Protein AF-A0A2J6PHM9-F1 (afdb_monomer)

Mean predicted aligned error: 5.22 Å

Sequence (267 aa):
MTENLRLPPPAVGQNFVTISALEGGSLTLPKSLFITNADPEKRTTVPSLCFLIKHTSPSADKNKTTKLVFDLGLKRDFSGYTAAQQHHISQRQPTSTSPDTAASLRNGGVKPEDVDVVVLSHVHWDHVGTPSDFPNAKFVVGSGTLDLLANGGGYLYPKELFHHDELPFDRTYELPPVEGGKGLRAARKQTVHKWEKWDGFELDVVDYFGDGSLFVVDAPGHLFGHVNLLARIGVGRWVYLGGDCCHDVRILKGESDVATYSDGCGG

Structure (mmCIF, N/CA/C/O backbone):
data_AF-A0A2J6PHM9-F1
#
_entry.id   AF-A0A2J6PHM9-F1
#
loop_
_atom_site.group_PDB
_atom_site.id
_atom_site.type_symbol
_atom_site.label_atom_id
_atom_site.label_alt_id
_atom_site.label_comp_id
_atom_site.label_asym_id
_atom_site.label_entity_id
_atom_site.label_seq_id
_atom_site.pdbx_PDB_ins_code
_atom_site.Cartn_x
_atom_site.Cartn_y
_atom_site.Cartn_z
_atom_site.occupancy
_atom_site.B_iso_or_equiv
_atom_site.auth_seq_id
_atom_site.auth_comp_id
_atom_site.auth_asym_id
_atom_site.auth_atom_id
_atom_site.pdbx_PDB_model_num
ATOM 1 N N . MET A 1 1 ? -32.343 -7.105 -16.342 1.00 42.53 1 MET A N 1
ATOM 2 C CA . MET A 1 1 ? -32.412 -5.935 -15.447 1.00 42.53 1 MET A CA 1
ATOM 3 C C . MET A 1 1 ? -31.107 -5.922 -14.682 1.00 42.53 1 MET A C 1
ATOM 5 O O . MET A 1 1 ? -30.891 -6.837 -13.906 1.00 42.53 1 MET A O 1
ATOM 9 N N . THR A 1 2 ? -30.192 -5.008 -14.992 1.00 48.09 2 THR A N 1
ATOM 10 C CA . THR A 1 2 ? -28.975 -4.822 -14.195 1.00 48.09 2 THR A CA 1
ATOM 11 C C . THR A 1 2 ? -29.415 -4.252 -12.856 1.00 48.09 2 THR A C 1
ATOM 13 O O . THR A 1 2 ? -29.877 -3.110 -12.805 1.00 48.09 2 THR A O 1
ATOM 16 N N . GLU A 1 3 ? -29.369 -5.051 -11.791 1.00 58.66 3 GLU A N 1
ATOM 17 C CA . GLU A 1 3 ? -29.450 -4.488 -10.449 1.00 58.66 3 GLU A CA 1
ATOM 18 C C . GLU A 1 3 ? -28.383 -3.398 -10.355 1.00 58.66 3 GLU A C 1
ATOM 20 O O . GLU A 1 3 ? -27.233 -3.598 -10.746 1.00 58.66 3 GLU A O 1
ATOM 25 N N . ASN A 1 4 ? -28.788 -2.199 -9.938 1.00 64.69 4 ASN A N 1
ATOM 26 C CA . ASN A 1 4 ? -27.845 -1.113 -9.728 1.00 64.69 4 ASN A CA 1
ATOM 27 C C . ASN A 1 4 ? -26.952 -1.513 -8.553 1.00 64.69 4 ASN A C 1
ATOM 29 O O . ASN A 1 4 ? -27.326 -1.305 -7.399 1.00 64.69 4 ASN A O 1
ATOM 33 N N . LEU A 1 5 ? -25.794 -2.089 -8.869 1.00 73.75 5 LEU A N 1
ATOM 34 C CA . LEU A 1 5 ? -24.710 -2.368 -7.942 1.00 73.75 5 LEU A CA 1
ATOM 35 C C . LEU A 1 5 ? -24.406 -1.116 -7.120 1.00 73.75 5 LEU A C 1
ATOM 37 O O . LEU A 1 5 ? -24.048 -0.064 -7.654 1.00 73.75 5 LEU A O 1
ATOM 41 N N . ARG A 1 6 ? -24.612 -1.210 -5.807 1.00 79.88 6 ARG A N 1
ATOM 42 C CA . ARG A 1 6 ? -24.396 -0.113 -4.864 1.00 79.88 6 ARG A CA 1
ATOM 43 C C . ARG A 1 6 ? -23.610 -0.628 -3.677 1.00 79.88 6 ARG A C 1
ATOM 45 O O . ARG A 1 6 ? -23.974 -1.629 -3.074 1.00 79.88 6 ARG A O 1
ATOM 52 N N . LEU A 1 7 ? -22.561 0.108 -3.321 1.00 87.44 7 LEU A N 1
ATOM 53 C CA . LEU A 1 7 ? -21.845 -0.109 -2.069 1.00 87.44 7 LEU A CA 1
ATOM 54 C C . LEU A 1 7 ? -22.792 0.122 -0.877 1.00 87.44 7 LEU A C 1
ATOM 56 O O . LEU A 1 7 ? -23.657 1.006 -0.955 1.00 87.44 7 LEU A O 1
ATOM 60 N N . PRO A 1 8 ? -22.634 -0.624 0.232 1.00 85.00 8 PRO A N 1
ATOM 61 C CA . PRO A 1 8 ? -23.572 -0.573 1.347 1.00 85.00 8 PRO A CA 1
ATOM 62 C C . PRO A 1 8 ? -23.643 0.834 1.967 1.00 85.00 8 PRO A C 1
ATOM 64 O O . PRO A 1 8 ? -22.610 1.516 2.084 1.00 85.00 8 PRO A O 1
ATOM 67 N N . PRO A 1 9 ? -24.830 1.303 2.398 1.00 88.81 9 PRO A N 1
ATOM 68 C CA . PRO A 1 9 ? -24.938 2.545 3.160 1.00 88.81 9 PRO A CA 1
ATOM 69 C C . PRO A 1 9 ? -24.184 2.424 4.498 1.00 88.81 9 PRO A C 1
ATOM 71 O O . PRO A 1 9 ? -23.952 1.309 4.965 1.00 88.81 9 PRO A O 1
ATOM 74 N N . PRO A 1 10 ? -23.766 3.544 5.115 1.00 91.00 10 PRO A N 1
ATOM 75 C CA . PRO A 1 10 ? -23.153 3.485 6.434 1.00 91.00 10 PRO A CA 1
ATOM 76 C C . PRO A 1 10 ? -24.179 3.085 7.503 1.00 91.00 10 PRO A C 1
ATOM 78 O O . PRO A 1 10 ? -25.355 3.450 7.410 1.00 91.00 10 PRO A O 1
ATOM 81 N N . ALA A 1 11 ? -23.726 2.391 8.546 1.00 88.50 11 ALA A N 1
ATOM 82 C CA . ALA A 1 11 ? -24.512 2.170 9.753 1.00 88.50 11 ALA A CA 1
ATOM 83 C C . ALA A 1 11 ? -24.771 3.494 10.504 1.00 88.50 11 ALA A C 1
ATOM 85 O O . ALA A 1 11 ? -24.068 4.496 10.330 1.00 88.50 11 ALA A O 1
ATOM 86 N N . VAL A 1 12 ? -25.790 3.508 11.367 1.00 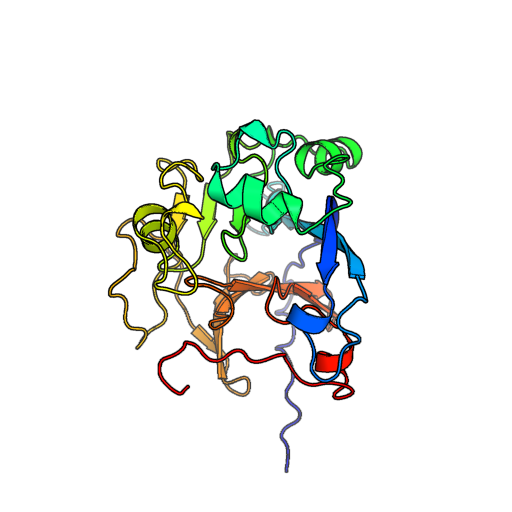86.12 12 VAL A N 1
ATOM 87 C CA . VAL A 1 12 ? -26.089 4.676 12.210 1.00 86.12 12 VAL A CA 1
ATOM 88 C C . VAL A 1 12 ? -24.907 4.946 13.141 1.00 86.12 12 VAL A C 1
ATOM 90 O O . VAL A 1 12 ? -24.513 4.078 13.913 1.00 86.12 12 VAL A O 1
ATOM 93 N N . GLY A 1 13 ? -24.349 6.158 13.071 1.00 84.31 13 GLY A N 1
ATOM 94 C CA . GLY A 1 13 ? -23.197 6.556 13.886 1.00 84.31 13 GLY A CA 1
ATOM 95 C C . GLY A 1 13 ? -21.867 5.921 13.465 1.00 84.31 13 GLY A C 1
ATOM 96 O O . GLY A 1 13 ? -20.921 5.957 14.247 1.00 84.31 13 GLY A O 1
ATOM 97 N N . GLN A 1 14 ? -21.788 5.342 12.261 1.00 87.00 14 GLN A N 1
ATOM 98 C CA . GLN A 1 14 ? -20.557 4.744 11.752 1.00 87.00 14 GLN A CA 1
ATOM 99 C C . GLN A 1 14 ? -19.439 5.784 11.593 1.00 87.00 14 GLN A C 1
ATOM 101 O O . GLN A 1 14 ? -19.674 6.902 11.126 1.00 87.00 14 GLN A O 1
ATOM 106 N N . ASN A 1 15 ? -18.211 5.383 11.920 1.00 87.81 15 ASN A N 1
ATOM 107 C CA . ASN A 1 15 ? -17.022 6.179 11.654 1.00 87.81 15 ASN A CA 1
ATOM 108 C C . ASN A 1 15 ? -16.635 6.168 10.172 1.00 87.81 15 ASN A C 1
ATOM 110 O O . ASN A 1 15 ? -16.922 5.235 9.418 1.00 87.81 15 ASN A O 1
ATOM 114 N N . PHE A 1 16 ? -15.909 7.210 9.783 1.00 94.69 16 PHE A N 1
ATOM 115 C CA . PHE A 1 16 ? -15.278 7.326 8.477 1.00 94.69 16 PHE A CA 1
ATOM 116 C C . PHE A 1 16 ? -13.775 7.463 8.659 1.00 94.69 16 PHE A C 1
ATOM 118 O O . PHE A 1 16 ? -13.313 8.066 9.632 1.00 94.69 16 PHE A O 1
ATOM 125 N N . VAL A 1 17 ? -13.016 6.942 7.702 1.00 97.25 17 VAL A N 1
ATOM 126 C CA . VAL A 1 17 ? -11.580 7.203 7.652 1.00 97.25 17 VAL A CA 1
ATOM 127 C C . VAL A 1 17 ? -11.300 8.514 6.927 1.00 97.25 17 VAL A C 1
ATOM 129 O O . VAL A 1 17 ? -12.076 8.973 6.087 1.00 97.25 17 VAL A O 1
ATOM 132 N N . THR A 1 18 ? -10.152 9.112 7.230 1.00 98.00 18 THR A N 1
ATOM 133 C CA . THR A 1 18 ? -9.580 10.190 6.409 1.00 98.00 18 THR A CA 1
ATOM 134 C C . THR A 1 18 ? -8.386 9.661 5.638 1.00 98.00 18 THR A C 1
ATOM 136 O O . THR A 1 18 ? -7.700 8.762 6.121 1.00 98.00 18 THR A O 1
ATOM 139 N N . ILE A 1 19 ? -8.150 10.214 4.448 1.00 98.44 19 ILE A N 1
ATOM 140 C CA . ILE A 1 19 ? -7.065 9.801 3.557 1.00 98.44 19 ILE A CA 1
ATOM 141 C C . ILE A 1 19 ? -6.256 11.032 3.166 1.00 98.44 19 ILE A C 1
ATOM 143 O O . ILE A 1 19 ? -6.817 12.059 2.779 1.00 98.44 19 ILE A O 1
ATOM 147 N N . SER A 1 20 ? -4.937 10.910 3.234 1.00 98.44 20 SER A N 1
ATOM 148 C CA . SER A 1 20 ? -3.987 11.882 2.707 1.00 98.44 20 SER A CA 1
ATOM 149 C C . SER A 1 20 ? -3.031 11.173 1.758 1.00 98.44 20 SER A C 1
ATOM 151 O O . SER A 1 20 ? -2.432 10.168 2.133 1.00 98.44 20 SER A O 1
ATOM 153 N N . ALA A 1 21 ? -2.895 11.689 0.538 1.00 97.88 21 ALA A N 1
ATOM 154 C CA . ALA A 1 21 ? -1.862 11.228 -0.379 1.00 97.88 21 ALA A CA 1
ATOM 155 C C . ALA A 1 21 ? -0.484 11.645 0.150 1.00 97.88 21 ALA A C 1
ATOM 157 O O . ALA A 1 21 ? -0.317 12.747 0.677 1.00 97.88 21 ALA A O 1
ATOM 158 N N . LEU A 1 22 ? 0.481 10.749 0.009 1.00 98.38 22 LEU A N 1
ATOM 159 C CA . LEU A 1 22 ? 1.877 10.939 0.355 1.00 98.38 22 LEU A CA 1
ATOM 160 C C . LEU A 1 22 ? 2.696 10.743 -0.918 1.00 98.38 22 LEU A C 1
ATOM 162 O O . LEU A 1 22 ? 2.467 9.800 -1.680 1.00 98.38 22 LEU A O 1
ATOM 166 N N . GLU A 1 23 ? 3.662 11.622 -1.137 1.00 97.12 23 GLU A N 1
ATOM 167 C CA . GLU A 1 23 ? 4.653 11.427 -2.185 1.00 97.12 23 GLU A CA 1
ATOM 168 C C . GLU A 1 23 ? 5.639 10.340 -1.724 1.00 97.12 23 GLU A C 1
ATOM 170 O O . GLU A 1 23 ? 6.235 10.448 -0.649 1.00 97.12 23 GLU A O 1
ATOM 175 N N . GLY A 1 24 ? 5.770 9.275 -2.514 1.00 97.69 24 GLY A N 1
ATOM 176 C CA . GLY A 1 24 ? 6.701 8.166 -2.289 1.00 97.69 24 GLY A CA 1
ATOM 177 C C . GLY A 1 24 ? 7.807 8.127 -3.342 1.00 97.69 24 GLY A C 1
ATOM 178 O O . GLY A 1 24 ? 8.320 7.057 -3.657 1.00 97.69 24 GLY A O 1
ATOM 179 N N . GLY A 1 25 ? 8.145 9.278 -3.928 1.00 97.88 25 GLY A N 1
ATOM 180 C CA . GLY A 1 25 ? 9.015 9.383 -5.094 1.00 97.88 25 GLY A CA 1
ATOM 181 C C . GLY A 1 25 ? 8.285 9.245 -6.436 1.00 97.88 25 GLY A C 1
ATOM 182 O O . GLY A 1 25 ? 7.055 9.259 -6.526 1.00 97.88 25 GLY A O 1
ATOM 183 N N . SER A 1 26 ? 9.060 9.148 -7.513 1.00 98.06 26 SER A N 1
ATOM 184 C CA . SER A 1 26 ? 8.563 8.989 -8.879 1.00 98.06 26 SER A CA 1
ATOM 185 C C . SER A 1 26 ? 9.487 8.118 -9.722 1.00 98.06 26 SER A C 1
ATOM 187 O O . SER A 1 26 ? 10.692 8.019 -9.475 1.00 98.06 26 SER A O 1
ATOM 189 N N . LEU A 1 27 ? 8.910 7.495 -10.743 1.00 97.50 27 LEU A N 1
ATOM 190 C CA . LEU A 1 27 ? 9.596 6.624 -11.687 1.00 97.50 27 LEU A CA 1
ATOM 191 C C . LEU A 1 27 ? 9.043 6.817 -13.093 1.00 97.50 27 LEU A C 1
ATOM 193 O O . LEU A 1 27 ? 7.932 7.310 -13.278 1.00 97.50 27 LEU A O 1
ATOM 197 N N . THR A 1 28 ? 9.813 6.415 -14.097 1.00 97.06 28 THR A N 1
ATOM 198 C CA . THR A 1 28 ? 9.429 6.571 -15.497 1.00 97.06 28 THR A CA 1
ATOM 199 C C . THR A 1 28 ? 9.115 5.232 -16.140 1.00 97.06 28 THR A C 1
ATOM 201 O O . THR A 1 28 ? 9.971 4.360 -16.289 1.00 97.06 28 THR A O 1
ATOM 204 N N . LEU A 1 29 ? 7.864 5.097 -16.566 1.00 93.69 29 LEU A N 1
ATOM 205 C CA . LEU A 1 29 ? 7.295 3.872 -17.100 1.00 93.69 29 LEU A CA 1
ATOM 206 C C . LEU A 1 29 ? 7.226 3.920 -18.637 1.00 93.69 29 LEU A C 1
ATOM 208 O O . LEU A 1 29 ? 6.682 4.883 -19.187 1.00 93.69 29 LEU A O 1
ATOM 212 N N . PRO A 1 30 ? 7.754 2.913 -19.357 1.00 92.75 30 PRO A N 1
ATOM 213 C CA . PRO A 1 30 ? 7.481 2.743 -20.784 1.00 92.75 30 PRO A CA 1
ATOM 214 C C . PRO A 1 30 ? 6.023 2.309 -20.987 1.00 92.75 30 PRO A C 1
ATOM 216 O O . PRO A 1 30 ? 5.590 1.291 -20.450 1.00 92.75 30 PRO A O 1
ATOM 219 N N . LYS A 1 31 ? 5.248 3.079 -21.759 1.00 89.19 31 LYS A N 1
ATOM 220 C CA . LYS A 1 31 ? 3.798 2.860 -21.909 1.00 89.19 31 LYS A CA 1
ATOM 221 C C . LYS A 1 31 ? 3.446 1.531 -22.562 1.00 89.19 31 LYS A C 1
ATOM 223 O O . LYS A 1 31 ? 2.417 0.954 -22.220 1.00 89.19 31 LYS A O 1
ATOM 228 N N . SER A 1 32 ? 4.300 1.054 -23.463 1.00 89.19 32 SER A N 1
ATOM 229 C CA . SER A 1 32 ? 4.172 -0.253 -24.112 1.00 89.19 32 SER A CA 1
ATOM 230 C C . SER A 1 32 ? 4.103 -1.408 -23.131 1.00 89.19 32 SER A C 1
ATOM 232 O O . SER A 1 32 ? 3.601 -2.462 -23.507 1.00 89.19 32 SER A O 1
ATOM 234 N N . LEU A 1 33 ? 4.536 -1.205 -21.880 1.00 87.12 33 LEU A N 1
ATOM 235 C CA . LEU A 1 33 ? 4.430 -2.248 -20.882 1.00 87.12 33 LEU A CA 1
ATOM 236 C C . LEU A 1 33 ? 3.048 -2.376 -20.210 1.00 87.12 33 LEU A C 1
ATOM 238 O O . LEU A 1 33 ? 2.805 -3.336 -19.480 1.00 87.12 33 LEU A O 1
ATOM 242 N N . PHE A 1 34 ? 2.145 -1.419 -20.423 1.00 88.06 34 PHE A N 1
ATOM 243 C CA . PHE A 1 34 ? 0.907 -1.326 -19.641 1.00 88.06 34 PHE A CA 1
ATOM 244 C C . PHE A 1 34 ? -0.352 -1.287 -20.501 1.00 88.06 34 PHE A C 1
ATOM 246 O O . PHE A 1 34 ? -1.397 -1.765 -20.069 1.00 88.06 34 PHE A O 1
ATOM 253 N N . ILE A 1 35 ? -0.266 -0.745 -21.717 1.00 89.69 35 ILE A N 1
ATOM 254 C CA . ILE 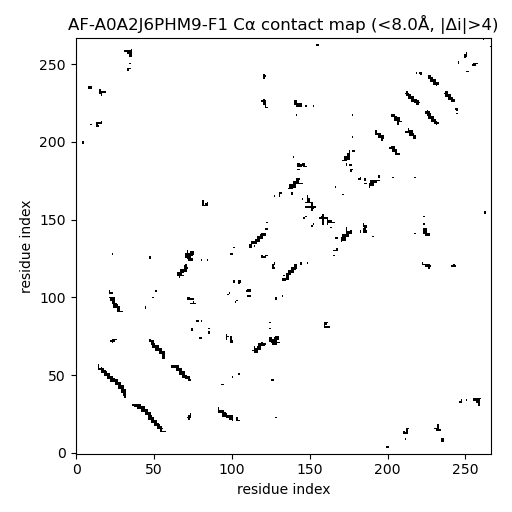A 1 35 ? -1.416 -0.592 -22.610 1.00 89.69 35 ILE A CA 1
ATOM 255 C C . ILE A 1 35 ? -1.136 -1.088 -24.030 1.00 89.69 35 ILE A C 1
ATOM 257 O O . ILE A 1 35 ? -0.027 -0.929 -24.548 1.00 89.69 35 ILE A O 1
ATOM 261 N N . THR A 1 36 ? -2.161 -1.641 -24.679 1.00 87.44 36 THR A N 1
ATOM 262 C CA . THR A 1 36 ? -2.103 -2.049 -26.090 1.00 87.44 36 THR A CA 1
ATOM 263 C C . THR A 1 36 ? -1.896 -0.856 -27.027 1.00 87.44 36 THR A C 1
ATOM 265 O O . THR A 1 36 ? -2.278 0.276 -26.729 1.00 87.44 36 THR A O 1
ATOM 268 N N . ASN A 1 37 ? -1.260 -1.099 -28.181 1.00 84.50 37 ASN A N 1
ATOM 269 C CA . ASN A 1 37 ? -1.011 -0.094 -29.229 1.00 84.50 37 ASN A CA 1
ATOM 270 C C . ASN A 1 37 ? -0.294 1.182 -28.745 1.00 84.50 37 ASN A C 1
ATOM 272 O O . ASN A 1 37 ? -0.439 2.253 -29.340 1.00 84.50 37 ASN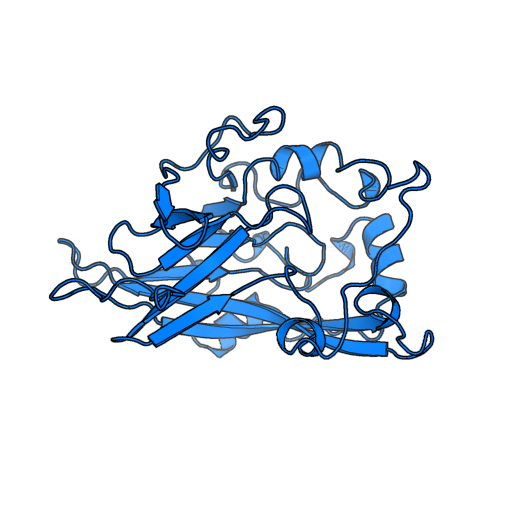 A O 1
ATOM 276 N N . ALA A 1 38 ? 0.471 1.095 -27.656 1.00 87.19 38 ALA A N 1
ATOM 277 C CA . ALA A 1 38 ? 1.290 2.209 -27.219 1.00 87.19 38 ALA A CA 1
ATOM 278 C C . ALA A 1 38 ? 2.431 2.464 -28.209 1.00 87.19 38 ALA A C 1
ATOM 280 O O . ALA A 1 38 ? 3.002 1.535 -28.775 1.00 87.19 38 ALA A O 1
ATOM 281 N N . ASP A 1 39 ? 2.816 3.730 -28.338 1.00 89.00 39 ASP A N 1
ATOM 282 C CA . ASP A 1 39 ? 4.105 4.092 -28.919 1.00 89.00 39 ASP A CA 1
ATOM 283 C C . ASP A 1 39 ? 5.231 3.431 -28.087 1.00 89.00 39 ASP A C 1
ATOM 285 O O . ASP A 1 39 ? 5.305 3.693 -26.877 1.00 89.00 39 ASP A O 1
ATOM 289 N N . PRO A 1 40 ? 6.069 2.562 -28.690 1.00 87.38 40 PRO A N 1
ATOM 290 C CA . PRO A 1 40 ? 7.077 1.780 -27.973 1.00 87.38 40 PRO A CA 1
ATOM 291 C C . PRO A 1 40 ? 8.150 2.641 -27.299 1.00 87.38 40 PRO A C 1
ATOM 293 O O . PRO A 1 40 ? 8.701 2.227 -26.279 1.00 87.38 40 PRO A O 1
ATOM 296 N N . GLU A 1 41 ? 8.391 3.851 -27.807 1.00 91.19 41 GLU A N 1
ATOM 297 C CA . GLU A 1 41 ? 9.376 4.784 -27.254 1.00 91.19 41 GLU A CA 1
ATOM 298 C C . GLU A 1 41 ? 8.770 5.697 -26.180 1.00 91.19 41 GLU A C 1
ATOM 300 O O . GLU A 1 41 ? 9.482 6.351 -25.408 1.00 91.19 41 GLU A O 1
ATOM 305 N N . LYS A 1 42 ? 7.434 5.752 -26.093 1.00 92.25 42 LYS A N 1
ATOM 306 C CA . LYS A 1 42 ? 6.759 6.669 -25.183 1.00 92.25 42 LYS A CA 1
ATOM 307 C C . LYS A 1 42 ? 6.919 6.224 -23.739 1.00 92.25 42 LYS A C 1
ATOM 309 O O . LYS A 1 42 ? 6.416 5.189 -23.300 1.00 92.25 42 LYS A O 1
ATOM 314 N N . ARG A 1 43 ? 7.543 7.105 -22.967 1.00 94.50 43 ARG A N 1
ATOM 315 C CA . ARG A 1 43 ? 7.742 6.978 -21.526 1.00 94.50 43 ARG A CA 1
ATOM 316 C C . ARG A 1 43 ? 6.956 8.044 -20.775 1.00 94.50 43 ARG A C 1
ATOM 318 O O . ARG A 1 43 ? 6.671 9.119 -21.303 1.00 94.50 43 ARG A O 1
ATOM 325 N N . THR A 1 44 ? 6.541 7.748 -19.550 1.00 94.25 44 THR A N 1
ATOM 326 C CA . THR A 1 44 ? 5.814 8.696 -18.697 1.00 94.25 44 THR A CA 1
ATOM 327 C C . THR A 1 44 ? 6.314 8.584 -17.268 1.00 94.25 44 THR A C 1
ATOM 329 O O . THR A 1 44 ? 6.310 7.497 -16.699 1.00 94.25 44 THR A O 1
ATOM 332 N N . THR A 1 45 ? 6.756 9.706 -16.703 1.00 96.62 45 THR A N 1
ATOM 333 C CA . THR A 1 45 ? 7.075 9.797 -15.278 1.00 96.62 45 THR A CA 1
ATOM 334 C C . THR A 1 45 ? 5.779 9.849 -14.484 1.00 96.62 45 THR A C 1
ATOM 336 O O . THR A 1 45 ? 4.925 10.698 -14.742 1.00 96.62 45 THR A O 1
ATOM 339 N N . VAL A 1 46 ? 5.635 8.928 -13.540 1.00 95.44 46 VAL A N 1
ATOM 340 C CA . VAL A 1 46 ? 4.472 8.785 -12.666 1.00 95.44 46 VAL A CA 1
ATOM 341 C C . VAL A 1 46 ? 4.924 8.834 -11.206 1.00 95.44 46 VAL A C 1
ATOM 343 O O . VAL A 1 46 ? 6.064 8.464 -10.906 1.00 95.44 46 VAL A O 1
ATOM 346 N N . PRO A 1 47 ? 4.076 9.319 -10.288 1.00 95.81 47 PRO A N 1
ATOM 347 C CA . PRO A 1 47 ? 4.362 9.212 -8.866 1.00 95.81 47 PRO A CA 1
ATOM 348 C C . PRO A 1 47 ? 4.239 7.753 -8.416 1.00 95.81 47 PRO A C 1
ATOM 350 O O . PRO A 1 47 ? 3.323 7.057 -8.853 1.00 95.81 47 PRO A O 1
ATOM 353 N N . SER A 1 48 ? 5.103 7.323 -7.497 1.00 96.88 48 SER A N 1
ATOM 354 C CA . SER A 1 48 ? 4.773 6.179 -6.651 1.00 96.88 48 SER A CA 1
ATOM 355 C C . SER A 1 48 ? 4.016 6.702 -5.435 1.00 96.88 48 SER A C 1
ATOM 357 O O . SER A 1 48 ? 4.581 7.346 -4.545 1.00 96.88 48 SER A O 1
ATOM 359 N N . LEU A 1 49 ? 2.694 6.556 -5.475 1.00 93.94 49 LEU A N 1
ATOM 360 C CA . LEU A 1 49 ? 1.802 7.137 -4.478 1.00 93.94 49 LEU A CA 1
ATOM 361 C C . LEU A 1 49 ? 1.647 6.215 -3.280 1.00 93.94 49 LEU A C 1
ATOM 363 O O . LEU A 1 49 ? 1.415 5.021 -3.422 1.00 93.94 49 LEU A O 1
ATOM 367 N N . CYS A 1 50 ? 1.689 6.823 -2.101 1.00 98.12 50 CYS A N 1
ATOM 368 C CA . CYS A 1 50 ? 1.381 6.180 -0.831 1.00 98.12 50 CYS A CA 1
ATOM 369 C C . CYS A 1 50 ? 0.228 6.935 -0.166 1.00 98.12 50 CYS A C 1
ATOM 371 O O . CYS A 1 50 ? -0.069 8.079 -0.526 1.00 98.12 50 CYS A O 1
ATOM 373 N N . PHE A 1 51 ? -0.431 6.333 0.821 1.00 98.88 51 PHE A N 1
ATOM 374 C CA . PHE A 1 51 ? -1.590 6.965 1.454 1.00 98.88 51 PHE A CA 1
ATOM 375 C C . PHE A 1 51 ? -1.574 6.802 2.970 1.00 98.88 51 PHE A C 1
ATOM 377 O O . PHE A 1 51 ? -1.556 5.689 3.482 1.00 98.88 51 PHE A O 1
ATOM 384 N N . LEU A 1 52 ? -1.648 7.918 3.699 1.00 98.88 52 LEU A N 1
ATOM 385 C CA . LEU A 1 52 ? -1.933 7.915 5.131 1.00 98.88 52 LEU A CA 1
ATOM 386 C C . LEU A 1 52 ? -3.444 7.843 5.340 1.00 98.88 52 LEU A C 1
ATOM 388 O O . LEU A 1 52 ? -4.183 8.734 4.921 1.00 98.88 52 LEU A O 1
ATOM 392 N N . ILE A 1 53 ? -3.881 6.820 6.057 1.00 98.75 53 ILE A N 1
ATOM 393 C CA . ILE A 1 53 ? -5.259 6.581 6.453 1.00 98.75 53 ILE A CA 1
ATOM 394 C C . ILE A 1 53 ? -5.350 6.735 7.971 1.00 98.75 53 ILE A C 1
ATOM 396 O O . ILE A 1 53 ? -4.619 6.084 8.720 1.00 98.75 53 ILE A O 1
ATOM 400 N N . LYS A 1 54 ? -6.241 7.610 8.445 1.00 97.88 54 LYS A N 1
ATOM 401 C CA . LYS A 1 54 ? -6.512 7.767 9.882 1.00 97.88 54 LYS A CA 1
ATOM 402 C C . LYS A 1 54 ? -7.900 7.245 10.213 1.00 97.88 54 LYS A C 1
ATOM 404 O O . LYS A 1 54 ? -8.878 7.670 9.593 1.00 97.88 54 LYS A O 1
ATOM 409 N N . HIS A 1 55 ? -7.960 6.375 11.214 1.00 95.88 55 HIS A N 1
ATOM 410 C CA . HIS A 1 55 ? -9.181 5.800 11.774 1.00 95.88 55 HIS A CA 1
ATOM 411 C C . HIS A 1 55 ? -9.265 6.126 13.264 1.00 95.88 55 HIS A C 1
ATOM 413 O O . HIS A 1 55 ? -8.307 5.891 13.995 1.00 95.88 55 HIS A O 1
ATOM 419 N N . THR A 1 56 ? -10.388 6.672 13.722 1.00 91.12 56 THR A N 1
ATOM 420 C CA . THR A 1 56 ? -10.619 6.967 15.143 1.00 91.12 56 THR A CA 1
ATOM 421 C C . THR A 1 56 ? -11.690 6.016 15.663 1.00 91.12 56 THR A C 1
ATOM 423 O O . THR A 1 56 ? -12.829 6.067 15.207 1.00 91.12 56 THR A O 1
ATOM 426 N N . SER A 1 57 ? -11.333 5.131 16.600 1.00 77.31 57 SER A N 1
ATOM 427 C CA . SER A 1 57 ? -12.263 4.123 17.129 1.00 77.31 57 SER A CA 1
ATOM 428 C C . SER A 1 57 ? -13.362 4.764 17.994 1.00 77.31 57 SER A C 1
ATOM 430 O O . SER A 1 57 ? -13.068 5.689 18.752 1.00 77.31 57 SER A O 1
ATOM 432 N N . PRO A 1 58 ? -14.613 4.259 17.963 1.00 67.44 58 PRO A N 1
ATOM 433 C CA . PRO A 1 58 ? -15.686 4.742 18.832 1.00 67.44 58 PRO A CA 1
ATOM 434 C C . PRO A 1 58 ? -15.694 4.051 20.214 1.00 67.44 58 PRO A C 1
ATOM 436 O O . PRO A 1 58 ? -16.507 4.403 21.071 1.00 67.44 58 PRO A O 1
ATOM 439 N N . SER A 1 59 ? -14.822 3.054 20.428 1.00 65.12 59 SER A N 1
ATOM 440 C CA . SER A 1 59 ? -14.712 2.256 21.661 1.00 65.12 59 SER A CA 1
ATOM 441 C C . SER A 1 59 ? -14.162 3.068 22.850 1.00 65.12 59 SER A C 1
ATOM 443 O O . SER A 1 59 ? -13.792 4.229 22.701 1.00 65.12 59 SER A O 1
ATOM 445 N N . ALA A 1 60 ? -14.125 2.455 24.042 1.00 53.03 60 ALA A N 1
ATOM 446 C CA . ALA A 1 60 ? -13.889 3.036 25.375 1.00 53.03 60 ALA A CA 1
ATOM 447 C C . ALA A 1 60 ? -12.692 4.002 25.510 1.00 53.03 60 ALA A C 1
ATOM 449 O O . ALA A 1 60 ? -12.653 4.783 26.458 1.00 53.03 60 ALA A O 1
ATOM 450 N N . ASP A 1 61 ? -11.765 3.994 24.556 1.00 59.56 61 ASP A N 1
ATOM 451 C CA . ASP A 1 61 ? -10.644 4.922 24.465 1.00 59.56 61 ASP A CA 1
ATOM 452 C C . ASP A 1 61 ? -10.876 5.923 23.318 1.00 59.56 61 ASP A C 1
ATOM 454 O O . ASP A 1 61 ? -10.224 5.883 22.273 1.00 59.56 61 ASP A O 1
ATOM 458 N N . LYS A 1 62 ? -11.867 6.808 23.509 1.00 55.56 62 LYS A N 1
ATOM 459 C CA . LYS A 1 62 ? -12.435 7.748 22.511 1.00 55.56 62 LYS A CA 1
ATOM 460 C C . LYS A 1 62 ? -11.430 8.701 21.833 1.00 55.56 62 LYS A C 1
ATOM 462 O O . LYS A 1 62 ? -11.828 9.500 20.992 1.00 55.56 62 LYS A O 1
ATOM 467 N N . ASN A 1 63 ? -10.148 8.626 22.186 1.00 62.41 63 ASN A N 1
ATOM 468 C CA . ASN A 1 63 ? -9.075 9.465 21.658 1.00 62.41 63 ASN A CA 1
ATOM 469 C C . ASN A 1 63 ? -8.017 8.689 20.857 1.00 62.41 63 ASN A C 1
ATOM 471 O O . ASN A 1 63 ? -7.090 9.311 20.330 1.00 62.41 63 ASN A O 1
ATOM 475 N N . LYS A 1 64 ? -8.110 7.356 20.735 1.00 83.19 64 LYS A N 1
ATOM 476 C CA . LYS A 1 64 ? -7.103 6.599 19.986 1.00 83.19 64 LYS A CA 1
ATOM 477 C C . LYS A 1 64 ? -7.398 6.638 18.486 1.00 83.19 64 LYS A C 1
ATOM 479 O O . LYS A 1 64 ? -8.386 6.084 18.007 1.00 83.19 64 LYS A O 1
ATOM 484 N N . THR A 1 65 ? -6.504 7.292 17.749 1.00 93.69 65 THR A N 1
ATOM 485 C CA . THR A 1 65 ? -6.502 7.303 16.283 1.00 93.69 65 THR A CA 1
ATOM 486 C C . THR A 1 65 ? -5.413 6.374 15.769 1.00 93.69 65 THR A C 1
ATOM 488 O O . THR A 1 65 ? -4.231 6.643 15.988 1.00 93.69 65 THR A O 1
ATOM 491 N N . THR A 1 66 ? -5.815 5.319 15.066 1.00 96.38 66 THR A N 1
ATOM 492 C CA . THR A 1 66 ? -4.911 4.450 14.317 1.00 96.38 66 THR A CA 1
ATOM 493 C C . THR A 1 66 ? -4.460 5.160 13.044 1.00 96.38 66 THR A C 1
ATOM 495 O O . THR A 1 66 ? -5.283 5.653 12.268 1.00 96.38 66 THR A O 1
ATOM 498 N N . LYS A 1 67 ? -3.145 5.208 12.831 1.00 98.44 67 LYS A N 1
ATOM 499 C CA . LYS A 1 67 ? -2.500 5.690 11.609 1.00 98.44 67 LYS A CA 1
ATOM 500 C C . LYS A 1 67 ? -2.013 4.487 10.811 1.00 98.44 67 LYS A C 1
ATOM 502 O O . LYS A 1 67 ? -1.080 3.799 11.221 1.00 98.44 67 LYS A O 1
ATOM 507 N N . LEU A 1 68 ? -2.665 4.247 9.685 1.00 98.81 68 LEU A N 1
ATOM 508 C CA . LEU A 1 68 ? -2.318 3.212 8.724 1.00 98.81 68 LEU A CA 1
ATOM 509 C C . LEU A 1 68 ? -1.688 3.875 7.500 1.00 98.81 68 LEU A C 1
ATOM 511 O O . LEU A 1 68 ? -2.202 4.881 7.023 1.00 98.81 68 LEU A O 1
ATOM 515 N N . VAL A 1 69 ? -0.596 3.329 6.984 1.00 98.94 69 VAL A N 1
ATOM 516 C CA . VAL A 1 69 ? -0.012 3.751 5.707 1.00 98.94 69 VAL A CA 1
ATOM 517 C C . VAL A 1 69 ? -0.211 2.636 4.684 1.00 98.94 69 VAL A C 1
ATOM 519 O O . VAL A 1 69 ? 0.086 1.482 4.981 1.00 98.94 69 VAL A O 1
ATOM 522 N N . PHE A 1 70 ? -0.756 2.975 3.518 1.00 98.94 70 PHE A N 1
ATOM 523 C CA . PHE A 1 70 ? -0.902 2.073 2.379 1.00 98.94 70 PHE A CA 1
ATOM 524 C C . PHE A 1 70 ? 0.189 2.368 1.350 1.00 98.94 70 PHE A C 1
ATOM 526 O O . PHE A 1 70 ? 0.225 3.484 0.823 1.00 98.94 70 PHE A O 1
ATOM 533 N N . ASP A 1 71 ? 1.046 1.374 1.112 1.00 98.81 71 ASP A N 1
ATOM 534 C CA . ASP A 1 71 ? 2.314 1.452 0.371 1.00 98.81 71 ASP A CA 1
ATOM 535 C C . ASP A 1 71 ? 3.343 2.439 0.943 1.00 98.81 71 ASP A C 1
ATOM 537 O O . ASP A 1 71 ? 3.030 3.333 1.727 1.00 98.81 71 ASP A O 1
ATOM 541 N N . LEU A 1 72 ? 4.613 2.233 0.589 1.00 98.75 72 LEU A N 1
ATOM 542 C CA . LEU A 1 72 ? 5.756 3.012 1.076 1.00 98.75 72 LEU A CA 1
ATOM 543 C C . LEU A 1 72 ? 6.625 3.610 -0.038 1.00 98.75 72 LEU A C 1
ATOM 545 O O . LEU A 1 72 ? 7.573 4.339 0.272 1.00 98.75 72 LEU A O 1
ATOM 549 N N . GLY A 1 73 ? 6.293 3.366 -1.302 1.00 98.31 73 GLY A N 1
ATOM 550 C CA . GLY A 1 73 ? 6.914 4.029 -2.438 1.00 98.31 73 GLY A CA 1
ATOM 551 C C . GLY A 1 73 ? 8.309 3.498 -2.757 1.00 98.31 73 GLY A C 1
ATOM 552 O O . GLY A 1 73 ? 8.631 2.336 -2.506 1.00 98.31 73 GLY A O 1
ATOM 553 N N . LEU A 1 74 ? 9.163 4.365 -3.298 1.00 98.50 74 LEU A N 1
ATOM 554 C CA . LEU A 1 74 ? 10.563 4.062 -3.578 1.00 98.50 74 LEU A CA 1
ATOM 555 C C . LEU A 1 74 ? 11.402 4.129 -2.291 1.00 98.50 74 LEU A C 1
ATOM 557 O O . LEU A 1 74 ? 11.173 4.959 -1.408 1.00 98.50 74 LEU A O 1
ATOM 561 N N . LYS A 1 75 ? 12.445 3.297 -2.204 1.00 97.62 75 LYS A N 1
ATOM 562 C CA . LYS A 1 75 ? 13.509 3.446 -1.205 1.00 97.62 75 LYS A CA 1
ATOM 563 C C . LYS A 1 75 ? 14.204 4.782 -1.402 1.00 97.62 75 LYS A C 1
ATOM 565 O O . LYS A 1 75 ? 14.535 5.166 -2.522 1.00 97.62 75 LYS A O 1
ATOM 570 N N . ARG A 1 76 ? 14.516 5.438 -0.286 1.00 95.75 76 ARG A N 1
ATOM 571 C CA . ARG A 1 76 ? 15.317 6.667 -0.272 1.00 95.75 76 ARG A CA 1
ATOM 572 C C . ARG A 1 76 ? 16.718 6.444 -0.837 1.00 95.75 76 ARG A C 1
ATOM 574 O O . ARG A 1 76 ? 17.228 7.297 -1.559 1.00 95.75 76 ARG A O 1
ATOM 581 N N . ASP A 1 77 ? 17.311 5.298 -0.502 1.00 95.81 77 ASP A N 1
ATOM 582 C CA . ASP A 1 77 ? 18.624 4.854 -0.963 1.00 95.81 77 ASP A CA 1
ATOM 583 C C . ASP A 1 77 ? 18.496 3.567 -1.788 1.00 95.81 77 ASP A C 1
ATOM 585 O O . ASP A 1 77 ? 18.109 2.513 -1.278 1.00 95.81 77 ASP A O 1
ATOM 589 N N . PHE A 1 78 ? 18.844 3.654 -3.073 1.00 95.75 78 PHE A N 1
ATOM 590 C CA . PHE A 1 78 ? 18.775 2.529 -4.004 1.00 95.75 78 PHE A CA 1
ATOM 591 C C . PHE A 1 78 ? 19.838 1.457 -3.754 1.00 95.75 78 PHE A C 1
ATOM 593 O O . PHE A 1 78 ? 19.687 0.346 -4.261 1.00 95.75 78 PHE A O 1
ATOM 600 N N . SER A 1 79 ? 20.869 1.737 -2.949 1.00 94.62 79 SER A N 1
ATOM 601 C CA . SER A 1 79 ? 21.824 0.708 -2.522 1.00 94.62 79 SER A CA 1
ATOM 602 C C . SER A 1 79 ? 21.154 -0.401 -1.696 1.00 94.62 79 SER A C 1
ATOM 604 O O . SER A 1 79 ? 21.645 -1.528 -1.670 1.00 94.62 79 SER A O 1
ATOM 606 N N . GLY A 1 80 ? 19.998 -0.101 -1.089 1.00 93.75 80 GLY A N 1
ATOM 607 C CA . GLY A 1 80 ? 19.165 -1.063 -0.371 1.00 93.75 80 GLY A CA 1
ATOM 608 C C . GLY A 1 80 ? 18.327 -1.987 -1.262 1.00 93.75 80 GLY A C 1
ATOM 609 O O . GLY A 1 80 ? 17.625 -2.837 -0.725 1.00 93.75 80 GLY A O 1
ATOM 610 N N . TYR A 1 81 ? 18.363 -1.831 -2.589 1.00 95.88 81 TYR A N 1
ATOM 611 C CA . TYR A 1 81 ? 17.753 -2.773 -3.532 1.00 95.88 81 TYR A CA 1
ATOM 612 C C . TYR A 1 81 ? 18.746 -3.856 -3.968 1.00 95.88 81 TYR A C 1
ATOM 614 O O . TYR A 1 81 ? 19.954 -3.615 -4.048 1.00 95.88 81 TYR A O 1
ATOM 622 N N . THR A 1 82 ? 18.245 -5.038 -4.337 1.00 94.38 82 THR A N 1
ATOM 623 C CA . THR A 1 82 ? 19.070 -6.105 -4.926 1.00 94.38 82 THR A CA 1
ATOM 624 C C . THR A 1 82 ? 19.707 -5.650 -6.243 1.00 94.38 82 THR A C 1
ATOM 626 O O . THR A 1 82 ? 19.215 -4.743 -6.916 1.00 94.38 82 THR A O 1
ATOM 629 N N . ALA A 1 83 ? 20.784 -6.311 -6.677 1.00 95.81 83 ALA A N 1
ATOM 630 C CA . ALA A 1 83 ? 21.413 -5.996 -7.963 1.00 95.81 83 ALA A CA 1
ATOM 631 C C . ALA A 1 83 ? 20.436 -6.126 -9.151 1.00 95.81 83 ALA A C 1
ATOM 633 O O . ALA A 1 83 ? 20.472 -5.312 -10.074 1.00 95.81 83 ALA A O 1
ATOM 634 N N . ALA A 1 84 ? 19.530 -7.111 -9.119 1.00 94.81 84 ALA A N 1
ATOM 635 C CA . ALA A 1 84 ? 18.526 -7.289 -10.166 1.00 94.81 84 ALA A CA 1
ATOM 636 C C . ALA A 1 84 ? 17.468 -6.175 -10.141 1.00 94.81 84 ALA A C 1
ATOM 638 O O . ALA A 1 84 ? 17.089 -5.666 -11.196 1.00 94.81 84 ALA A O 1
ATOM 639 N N . GLN A 1 85 ? 17.044 -5.736 -8.951 1.00 95.69 85 GLN A N 1
ATOM 640 C CA . GLN A 1 85 ? 16.162 -4.578 -8.801 1.00 95.69 85 GLN A CA 1
ATOM 641 C C . GLN A 1 85 ? 16.844 -3.295 -9.297 1.00 95.69 85 GLN A C 1
ATOM 643 O O . GLN A 1 85 ? 16.257 -2.572 -10.093 1.00 95.69 85 GLN A O 1
ATOM 648 N N . GLN A 1 86 ? 18.104 -3.037 -8.930 1.00 96.50 86 GLN A N 1
ATOM 649 C CA . GLN A 1 86 ? 18.858 -1.877 -9.430 1.00 96.50 86 GLN A CA 1
ATOM 650 C C . GLN A 1 86 ? 18.994 -1.895 -10.961 1.00 96.50 86 GLN A C 1
ATOM 652 O O . GLN A 1 86 ? 18.823 -0.865 -11.620 1.00 96.50 86 GLN A O 1
ATOM 657 N N . HIS A 1 87 ? 19.229 -3.071 -11.551 1.00 95.38 87 HIS A N 1
ATOM 658 C CA . HIS A 1 87 ? 19.208 -3.227 -13.002 1.00 95.38 87 HIS A CA 1
ATOM 659 C C . HIS A 1 87 ? 17.828 -2.893 -13.587 1.00 95.38 87 HIS A C 1
ATOM 661 O O . HIS A 1 87 ? 17.746 -2.123 -14.545 1.00 95.38 87 HIS A O 1
ATOM 667 N N . HIS A 1 88 ? 16.740 -3.384 -12.988 1.00 93.12 88 HIS A N 1
ATOM 668 C CA . HIS A 1 88 ? 15.381 -3.040 -13.410 1.00 93.12 88 HIS A CA 1
ATOM 669 C C . HIS A 1 88 ? 15.114 -1.524 -13.325 1.00 93.12 88 HIS A C 1
ATOM 671 O O . HIS A 1 88 ? 14.622 -0.922 -14.281 1.00 93.12 88 HIS A O 1
ATOM 677 N N . ILE A 1 89 ? 15.525 -0.882 -12.230 1.00 95.50 89 ILE A N 1
ATOM 678 C CA . ILE A 1 89 ? 15.397 0.563 -11.980 1.00 95.50 89 ILE A CA 1
ATOM 679 C C . ILE A 1 89 ? 16.162 1.397 -13.016 1.00 95.50 89 ILE A C 1
ATOM 681 O O . ILE A 1 89 ? 15.698 2.467 -13.421 1.00 95.50 89 ILE A O 1
ATOM 685 N N . SER A 1 90 ? 17.303 0.907 -13.514 1.00 95.50 90 SER A N 1
ATOM 686 C CA . SER A 1 90 ? 18.047 1.586 -14.587 1.00 95.50 90 SER A CA 1
ATOM 687 C C . SER A 1 90 ? 17.211 1.768 -15.864 1.00 95.50 90 SER A C 1
ATOM 689 O O . SER A 1 90 ? 17.411 2.722 -16.611 1.00 95.50 90 SER A O 1
ATOM 691 N N . GLN A 1 91 ? 16.204 0.911 -16.072 1.00 93.38 91 GLN A N 1
ATOM 692 C CA . GLN A 1 91 ? 15.277 0.968 -17.203 1.00 93.38 91 GLN A CA 1
ATOM 693 C C . GLN A 1 91 ? 14.042 1.841 -16.931 1.00 93.38 91 GLN A C 1
ATOM 695 O O . GLN A 1 91 ? 13.129 1.892 -17.766 1.00 93.38 91 GLN A O 1
ATOM 700 N N . ARG A 1 92 ? 13.990 2.525 -15.780 1.00 95.44 92 ARG A N 1
ATOM 701 C CA . ARG A 1 92 ? 12.845 3.313 -15.288 1.00 95.44 92 ARG A CA 1
ATOM 702 C C . ARG A 1 92 ? 13.176 4.790 -15.052 1.00 95.44 92 ARG A C 1
ATOM 704 O O . ARG A 1 92 ? 12.500 5.469 -14.288 1.00 95.44 92 ARG A O 1
ATOM 711 N N . GLN A 1 93 ? 14.215 5.290 -15.715 1.00 95.88 93 GLN A N 1
ATOM 712 C CA . GLN A 1 93 ? 14.712 6.655 -15.541 1.00 95.88 93 GLN A CA 1
ATOM 713 C C . GLN A 1 93 ? 13.932 7.706 -16.359 1.00 95.88 93 GLN A C 1
ATOM 715 O O . GLN A 1 93 ? 13.469 7.384 -17.460 1.00 95.88 93 GLN A O 1
ATOM 720 N N . PRO A 1 94 ? 13.827 8.960 -15.865 1.00 96.88 94 PRO A N 1
ATOM 721 C CA . PRO A 1 94 ? 14.310 9.422 -14.556 1.00 96.88 94 PRO A CA 1
ATOM 722 C C . PRO A 1 94 ? 13.488 8.875 -13.376 1.00 96.88 94 PRO A C 1
ATOM 724 O O . PRO A 1 94 ? 12.283 8.643 -13.505 1.00 96.88 94 PRO A O 1
ATOM 727 N N . THR A 1 95 ? 14.153 8.709 -12.231 1.00 97.50 95 THR A N 1
ATOM 728 C CA . THR A 1 95 ? 13.539 8.425 -10.923 1.00 97.50 95 THR A CA 1
ATOM 729 C C . THR A 1 95 ? 13.819 9.551 -9.927 1.00 97.50 95 THR A C 1
ATOM 731 O O . THR A 1 95 ? 14.910 10.121 -9.946 1.00 97.50 95 THR A O 1
ATOM 734 N N . SER A 1 96 ? 12.882 9.824 -9.019 1.00 97.31 96 SER A N 1
ATOM 735 C CA . SER A 1 96 ? 13.089 10.687 -7.848 1.00 97.31 96 SER A CA 1
ATOM 736 C C . SER A 1 96 ? 12.743 9.929 -6.573 1.00 97.31 96 SER A C 1
ATOM 738 O O . SER A 1 96 ? 11.698 9.291 -6.509 1.00 97.31 96 SER A O 1
ATOM 740 N N . THR A 1 97 ? 13.584 10.030 -5.547 1.00 96.50 97 THR A N 1
ATOM 741 C CA . THR A 1 97 ? 13.332 9.452 -4.214 1.00 96.50 97 THR A CA 1
ATOM 742 C C . THR A 1 97 ? 12.983 10.510 -3.171 1.00 96.50 97 THR A C 1
ATOM 744 O O . THR A 1 97 ? 12.905 10.201 -1.986 1.00 96.50 97 THR A O 1
ATOM 747 N N . SER A 1 98 ? 12.808 11.768 -3.592 1.00 95.44 98 SER A N 1
ATOM 748 C CA . SER A 1 98 ? 12.523 12.883 -2.694 1.00 95.44 98 SER A CA 1
ATOM 749 C C . SER A 1 98 ? 11.288 13.680 -3.142 1.00 95.44 98 SER A C 1
ATOM 751 O O . SER A 1 98 ? 11.228 14.072 -4.314 1.00 95.44 98 SER A O 1
ATOM 753 N N . PRO A 1 99 ? 10.354 13.963 -2.214 1.00 95.94 99 PRO A N 1
ATOM 754 C CA . PRO A 1 99 ? 10.287 13.345 -0.886 1.00 95.94 99 PRO A CA 1
ATOM 755 C C . PRO A 1 99 ? 9.952 11.846 -0.991 1.00 95.94 99 PRO A C 1
ATOM 757 O O . PRO A 1 99 ? 9.273 11.404 -1.919 1.00 95.94 99 PRO A O 1
ATOM 760 N N . ASP A 1 100 ? 10.456 11.067 -0.036 1.00 97.56 100 ASP A N 1
ATOM 761 C CA . ASP A 1 100 ? 10.003 9.698 0.201 1.00 97.56 100 ASP A CA 1
ATOM 762 C C . ASP A 1 100 ? 8.826 9.693 1.186 1.00 97.56 100 ASP A C 1
ATOM 764 O O . ASP A 1 100 ? 8.491 10.711 1.799 1.00 97.56 100 ASP A O 1
ATOM 768 N N . THR A 1 101 ? 8.212 8.530 1.394 1.00 98.44 101 THR A N 1
ATOM 769 C CA . THR A 1 101 ? 7.024 8.399 2.252 1.00 98.44 101 THR A CA 1
ATOM 770 C C . THR A 1 101 ? 7.263 8.898 3.677 1.00 98.44 101 THR A C 1
ATOM 772 O O . THR A 1 101 ? 6.401 9.559 4.261 1.00 98.44 101 THR A O 1
ATOM 775 N N . ALA A 1 102 ? 8.446 8.640 4.241 1.00 98.38 102 ALA A N 1
ATOM 776 C CA . ALA A 1 102 ? 8.802 9.102 5.578 1.00 98.38 102 ALA A CA 1
ATOM 777 C C . ALA A 1 102 ? 8.935 10.636 5.644 1.00 98.38 102 ALA A C 1
ATOM 779 O O . ALA A 1 102 ? 8.452 11.254 6.596 1.00 98.38 102 ALA A O 1
ATOM 780 N N . ALA A 1 103 ? 9.561 11.271 4.648 1.00 98.31 103 ALA A N 1
ATOM 781 C CA . ALA A 1 103 ? 9.619 12.727 4.541 1.00 98.31 103 ALA A CA 1
ATOM 782 C C . ALA A 1 103 ? 8.227 13.339 4.311 1.00 98.31 103 ALA A C 1
ATOM 784 O O . ALA A 1 103 ? 7.878 14.312 4.980 1.00 98.31 103 ALA A O 1
ATOM 785 N N . SER A 1 104 ? 7.405 12.735 3.452 1.00 98.31 104 SER A N 1
ATOM 786 C CA . SER A 1 104 ? 6.024 13.162 3.194 1.00 98.31 104 SER A CA 1
ATOM 787 C C . SER A 1 104 ? 5.162 13.146 4.456 1.00 98.31 104 SER A C 1
ATOM 789 O O . SER A 1 104 ? 4.444 14.110 4.727 1.00 98.31 104 SER A O 1
ATOM 791 N N . LEU A 1 105 ? 5.282 12.104 5.287 1.00 98.62 105 LEU A N 1
ATOM 792 C CA . LEU A 1 105 ? 4.613 12.048 6.591 1.00 98.62 105 LEU A CA 1
ATOM 793 C C . LEU A 1 105 ? 5.060 13.186 7.512 1.00 98.62 105 LEU A C 1
ATOM 795 O O . LEU A 1 105 ? 4.211 13.882 8.076 1.00 98.62 105 LEU A O 1
ATOM 799 N N . ARG A 1 106 ? 6.377 13.412 7.625 1.00 98.50 106 ARG A N 1
ATOM 800 C CA . ARG A 1 106 ? 6.934 14.481 8.471 1.00 98.50 106 ARG A CA 1
ATOM 801 C C . ARG A 1 106 ? 6.471 15.861 8.006 1.00 98.50 106 ARG A C 1
ATOM 803 O O . ARG A 1 106 ? 6.089 16.674 8.846 1.00 98.50 106 ARG A O 1
ATOM 810 N N . ASN A 1 107 ? 6.418 16.095 6.695 1.00 97.94 107 ASN A N 1
ATOM 811 C CA . ASN A 1 107 ? 5.879 17.327 6.112 1.00 97.94 107 ASN A CA 1
ATOM 812 C C . ASN A 1 107 ? 4.392 17.523 6.457 1.00 97.94 107 ASN A C 1
ATOM 814 O O . ASN A 1 107 ? 3.954 18.650 6.678 1.00 97.94 107 ASN A O 1
ATOM 818 N N . GLY A 1 108 ? 3.629 16.432 6.564 1.00 97.25 108 GLY A N 1
ATOM 819 C CA . GLY A 1 108 ? 2.242 16.421 7.037 1.00 97.25 108 GLY A CA 1
ATOM 820 C C . GLY A 1 108 ? 2.073 16.434 8.565 1.00 97.25 108 GLY A C 1
ATOM 821 O O . GLY A 1 108 ? 0.951 16.271 9.051 1.00 97.25 108 GLY A O 1
ATOM 822 N N . GLY A 1 109 ? 3.156 16.591 9.335 1.00 97.94 109 GLY A N 1
ATOM 823 C CA . GLY A 1 109 ? 3.130 16.642 10.800 1.00 97.94 109 GLY A CA 1
ATOM 824 C C . GLY A 1 109 ? 2.944 15.287 11.494 1.00 97.94 109 GLY A C 1
ATOM 825 O O . GLY A 1 109 ? 2.611 15.254 12.678 1.00 97.94 109 GLY A O 1
ATOM 826 N N . VAL A 1 110 ? 3.141 14.172 10.785 1.00 98.31 110 VAL A N 1
ATOM 827 C CA . VAL A 1 110 ? 3.091 12.814 11.346 1.00 98.31 110 VAL A CA 1
ATOM 828 C C . VAL A 1 110 ? 4.497 12.234 11.369 1.00 98.31 110 VAL A C 1
ATOM 830 O O . VAL A 1 110 ? 5.196 12.220 10.360 1.00 98.31 110 VAL A O 1
ATOM 833 N N . LYS A 1 111 ? 4.930 11.736 12.525 1.00 98.62 111 LYS A N 1
ATOM 834 C CA . LYS A 1 111 ? 6.210 11.042 12.619 1.00 98.62 111 LYS A CA 1
ATOM 835 C C . LYS A 1 111 ? 6.041 9.600 12.114 1.00 98.62 111 LYS A C 1
ATOM 837 O O . LYS A 1 111 ? 5.043 8.975 12.475 1.00 98.62 111 LYS A O 1
ATOM 842 N N . PRO A 1 112 ? 6.961 9.047 11.304 1.00 98.56 112 PRO A N 1
ATOM 843 C CA . PRO A 1 112 ? 6.913 7.639 10.893 1.00 98.56 112 PRO A CA 1
ATOM 844 C C . PRO A 1 112 ? 6.812 6.650 12.067 1.00 98.56 112 PRO A C 1
ATOM 846 O O . PRO A 1 112 ? 6.171 5.608 11.960 1.00 98.56 112 PRO A O 1
ATOM 849 N N . GLU A 1 113 ? 7.367 7.012 13.222 1.00 98.62 113 GLU A N 1
ATOM 850 C CA . GLU A 1 113 ? 7.300 6.252 14.470 1.00 98.62 113 GLU A CA 1
ATOM 851 C C . GLU A 1 113 ? 5.888 6.225 15.088 1.00 98.62 113 GLU A C 1
ATOM 853 O O . GLU A 1 113 ? 5.593 5.340 15.889 1.00 98.62 113 GLU A O 1
ATOM 858 N N . ASP A 1 114 ? 5.012 7.162 14.708 1.00 98.25 114 ASP A N 1
ATOM 859 C CA . ASP A 1 114 ? 3.614 7.233 15.151 1.00 98.25 114 ASP A CA 1
ATOM 860 C C . ASP A 1 114 ? 2.661 6.426 14.246 1.00 98.25 114 ASP A C 1
ATOM 862 O O . ASP A 1 114 ? 1.440 6.487 14.447 1.00 98.25 114 ASP A O 1
ATOM 866 N N . VAL A 1 115 ? 3.183 5.747 13.216 1.00 98.81 115 VAL A N 1
ATOM 867 C CA . VAL A 1 115 ? 2.416 4.861 12.329 1.00 98.81 115 VAL A CA 1
ATOM 868 C C . VAL A 1 115 ? 2.215 3.514 13.015 1.00 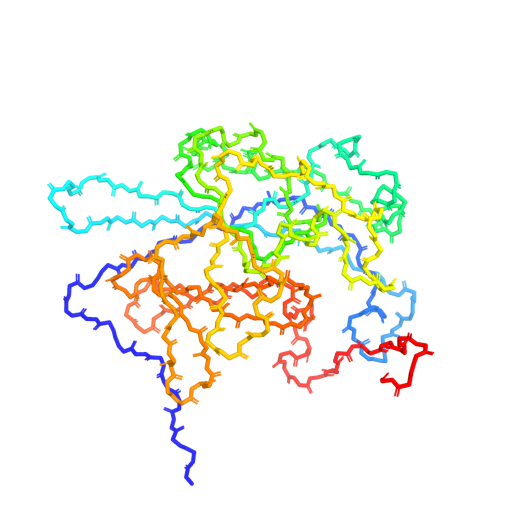98.81 115 VAL A C 1
ATOM 870 O O . VAL A 1 115 ? 3.171 2.838 13.392 1.00 98.81 115 VAL A O 1
ATOM 873 N N . ASP A 1 116 ? 0.955 3.113 13.148 1.00 98.69 116 ASP A N 1
ATOM 874 C CA . ASP A 1 116 ? 0.558 1.877 13.821 1.00 98.69 116 ASP A CA 1
ATOM 875 C C . ASP A 1 116 ? 0.587 0.674 12.869 1.00 98.69 116 ASP A C 1
ATOM 877 O O . ASP A 1 116 ? 0.860 -0.454 13.283 1.00 98.69 116 ASP A O 1
ATOM 881 N N . VAL A 1 117 ? 0.273 0.898 11.590 1.00 98.88 117 VAL A N 1
ATOM 882 C CA . VAL A 1 117 ? 0.134 -0.160 10.584 1.00 98.88 117 VAL A CA 1
ATOM 883 C C . VAL A 1 117 ? 0.704 0.307 9.250 1.00 98.88 117 VAL A C 1
ATOM 885 O O . VAL A 1 117 ? 0.409 1.410 8.803 1.00 98.88 117 VAL A O 1
ATOM 888 N N . VAL A 1 118 ? 1.456 -0.560 8.581 1.00 98.94 118 VAL A N 1
ATOM 889 C CA . VAL A 1 118 ? 1.745 -0.450 7.150 1.00 98.94 118 VAL A CA 1
ATOM 890 C C . VAL A 1 118 ? 1.045 -1.608 6.449 1.00 98.94 118 VAL A C 1
ATOM 892 O O . VAL A 1 118 ? 1.283 -2.766 6.790 1.00 98.94 118 VAL A O 1
ATOM 895 N N . VAL A 1 119 ? 0.180 -1.302 5.488 1.00 98.88 119 VAL A N 1
ATOM 896 C CA . VAL A 1 119 ? -0.371 -2.282 4.550 1.00 98.88 119 VAL A CA 1
ATOM 897 C C . VAL A 1 119 ? 0.337 -2.077 3.220 1.00 98.88 119 VAL A C 1
ATOM 899 O O . VAL A 1 119 ? 0.327 -0.965 2.702 1.00 98.88 119 VAL A O 1
ATOM 902 N N . LEU A 1 120 ? 0.946 -3.119 2.666 1.00 98.88 120 LEU A N 1
ATOM 903 C CA . LEU A 1 120 ? 1.463 -3.054 1.299 1.00 98.88 120 LEU A CA 1
ATOM 904 C C . LEU A 1 120 ? 0.434 -3.667 0.356 1.00 98.88 120 LEU A C 1
ATOM 906 O O . LEU A 1 120 ? -0.041 -4.776 0.613 1.00 98.88 120 LEU A O 1
ATOM 910 N N . SER A 1 121 ? 0.113 -2.953 -0.721 1.00 98.62 121 SER A N 1
ATOM 911 C CA . SER A 1 121 ? -0.686 -3.479 -1.823 1.00 98.62 121 SER A CA 1
ATOM 912 C C . SER A 1 121 ? -0.014 -4.717 -2.397 1.00 98.62 121 SER A C 1
ATOM 914 O O . SER A 1 121 ? -0.669 -5.726 -2.604 1.00 98.62 121 SER A O 1
ATOM 916 N N . HIS A 1 122 ? 1.304 -4.657 -2.590 1.00 98.12 122 HIS A N 1
ATOM 917 C CA . HIS A 1 122 ? 2.171 -5.758 -2.992 1.00 98.12 122 HIS A CA 1
ATOM 918 C C . HIS A 1 122 ? 3.647 -5.365 -2.773 1.00 98.12 122 HIS A C 1
ATOM 920 O O . HIS A 1 122 ? 3.944 -4.292 -2.252 1.00 98.12 122 HIS A O 1
ATOM 926 N N . VAL A 1 123 ? 4.590 -6.240 -3.141 1.00 97.31 123 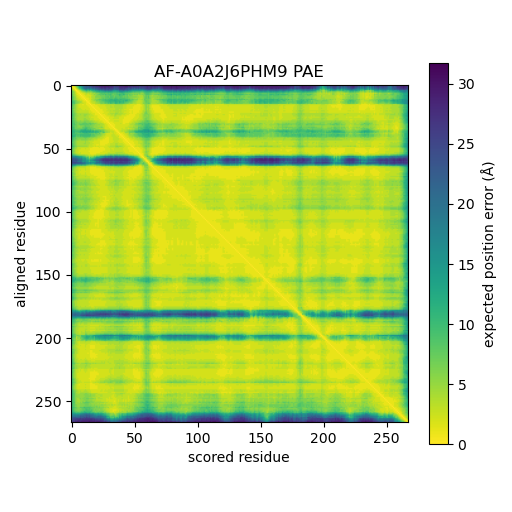VAL A N 1
ATOM 927 C CA . VAL A 1 123 ? 6.025 -6.087 -2.817 1.00 97.31 123 VAL A CA 1
ATOM 928 C C . VAL A 1 123 ? 6.927 -5.836 -4.028 1.00 97.31 123 VAL A C 1
ATOM 930 O O . VAL A 1 123 ? 8.070 -6.296 -4.065 1.00 97.31 123 VAL A O 1
ATOM 933 N N . HIS A 1 124 ? 6.444 -5.099 -5.031 1.00 97.00 124 HIS A N 1
ATOM 934 C CA . HIS A 1 124 ? 7.361 -4.524 -6.014 1.00 97.00 124 HIS A CA 1
ATOM 935 C C . HIS A 1 124 ? 8.232 -3.429 -5.395 1.00 97.00 124 HIS A C 1
ATOM 937 O O . HIS A 1 124 ? 7.893 -2.807 -4.386 1.00 97.00 124 HIS A O 1
ATOM 943 N N . TRP A 1 125 ? 9.396 -3.216 -6.010 1.00 96.56 125 TRP A N 1
ATOM 944 C CA . TRP A 1 125 ? 10.447 -2.329 -5.511 1.00 96.56 125 TRP A CA 1
ATOM 945 C C . TRP A 1 125 ? 9.964 -0.887 -5.294 1.00 96.56 125 TRP A C 1
ATOM 947 O O . TRP A 1 125 ? 10.458 -0.208 -4.397 1.00 96.56 125 TRP A O 1
ATOM 957 N N . ASP A 1 126 ? 8.994 -0.429 -6.078 1.00 97.50 126 ASP A N 1
ATOM 958 C CA . ASP A 1 126 ? 8.387 0.896 -6.021 1.00 97.50 126 ASP A CA 1
ATOM 959 C C . ASP A 1 126 ? 7.204 1.006 -5.048 1.00 97.50 126 ASP A C 1
ATOM 961 O O . ASP A 1 126 ? 6.631 2.085 -4.953 1.00 97.50 126 ASP A O 1
ATOM 965 N N . HIS A 1 127 ? 6.886 -0.043 -4.278 1.00 98.38 127 HIS A N 1
ATOM 966 C CA . HIS A 1 127 ? 5.836 -0.030 -3.243 1.00 98.38 127 HIS A CA 1
ATOM 967 C C . HIS A 1 127 ? 6.370 -0.270 -1.825 1.00 98.38 127 HIS A C 1
ATOM 969 O O . HIS A 1 127 ? 5.727 0.112 -0.849 1.00 98.38 127 HIS A O 1
ATOM 975 N N . VAL A 1 128 ? 7.544 -0.890 -1.683 1.00 97.75 128 VAL A N 1
ATOM 976 C CA . VAL A 1 128 ? 8.087 -1.345 -0.386 1.00 97.75 128 VAL A CA 1
ATOM 977 C C . VAL A 1 128 ? 8.794 -0.258 0.424 1.00 97.75 128 VAL A C 1
ATOM 979 O O . VAL A 1 128 ? 8.898 -0.381 1.646 1.00 97.75 128 VAL A O 1
ATOM 982 N N . GLY A 1 129 ? 9.265 0.812 -0.222 1.00 97.56 129 GLY A N 1
ATOM 983 C CA . GLY A 1 129 ? 9.956 1.932 0.413 1.00 97.56 129 GLY A CA 1
ATOM 984 C C . GLY A 1 129 ? 11.046 1.509 1.400 1.00 97.56 129 GLY A C 1
ATOM 985 O O . GLY A 1 129 ? 11.796 0.559 1.166 1.00 97.56 129 GLY A O 1
ATOM 986 N N . THR A 1 130 ? 11.129 2.218 2.529 1.00 97.88 130 THR A N 1
ATOM 987 C CA . THR A 1 130 ? 12.139 1.995 3.580 1.00 97.88 130 THR A CA 1
ATOM 988 C C . THR A 1 130 ? 11.478 1.520 4.890 1.00 97.88 130 THR A C 1
ATOM 990 O O . THR A 1 130 ? 11.228 2.337 5.778 1.00 97.88 130 THR A O 1
ATOM 993 N N . PRO A 1 131 ? 11.188 0.212 5.069 1.00 98.19 131 PRO A N 1
ATOM 994 C CA . PRO A 1 131 ? 10.462 -0.299 6.242 1.00 98.19 131 PRO A CA 1
ATOM 995 C C . PRO A 1 131 ? 11.094 0.020 7.604 1.00 98.19 131 PRO A C 1
ATOM 997 O O . PRO A 1 131 ? 10.385 0.101 8.612 1.00 98.19 131 PRO A O 1
ATOM 1000 N N . SER A 1 132 ? 12.415 0.226 7.654 1.00 97.81 132 SER A N 1
ATOM 1001 C CA . SER A 1 132 ? 13.141 0.589 8.879 1.00 97.81 132 SER A CA 1
ATOM 1002 C C . SER A 1 132 ? 12.749 1.956 9.444 1.00 97.81 132 SER A C 1
ATOM 1004 O O . SER A 1 132 ? 12.938 2.183 10.635 1.00 97.81 132 SER A O 1
ATOM 1006 N N . ASP A 1 133 ? 12.176 2.849 8.630 1.00 98.38 133 ASP A N 1
ATOM 1007 C CA . ASP A 1 133 ? 11.700 4.158 9.092 1.00 98.38 133 ASP A CA 1
ATOM 1008 C C . ASP A 1 133 ? 10.432 4.049 9.965 1.00 98.38 133 ASP A C 1
ATOM 1010 O O . ASP A 1 133 ? 10.067 5.008 10.637 1.00 98.38 133 ASP A O 1
ATOM 1014 N N . PHE A 1 134 ? 9.765 2.888 9.993 1.00 98.69 134 PHE A N 1
ATOM 1015 C CA . PHE A 1 134 ? 8.480 2.677 10.670 1.00 98.69 134 PHE A CA 1
ATOM 1016 C C . PHE A 1 134 ? 8.598 1.686 11.833 1.00 98.69 134 PHE A C 1
ATOM 1018 O O . PHE A 1 134 ? 7.925 0.657 11.794 1.00 98.69 134 PHE A O 1
ATOM 1025 N N . PRO A 1 135 ? 9.444 1.908 12.855 1.00 98.50 135 PRO A N 1
ATOM 1026 C CA . PRO A 1 135 ? 9.843 0.873 13.819 1.00 98.50 135 PRO A CA 1
ATOM 1027 C C . PRO A 1 135 ? 8.694 0.304 14.667 1.00 98.50 135 PRO A C 1
ATOM 1029 O O . PRO A 1 135 ? 8.769 -0.844 15.094 1.00 98.50 135 PRO A O 1
ATOM 1032 N N . ASN A 1 136 ? 7.617 1.069 14.870 1.00 98.50 136 ASN A N 1
ATOM 1033 C CA . ASN A 1 136 ? 6.484 0.669 15.713 1.00 98.50 136 ASN A CA 1
ATOM 1034 C C . ASN A 1 136 ? 5.326 0.023 14.935 1.00 98.50 136 ASN A C 1
ATOM 1036 O O . ASN A 1 136 ? 4.429 -0.558 15.544 1.00 98.50 136 ASN A O 1
ATOM 1040 N N . ALA A 1 137 ? 5.334 0.111 13.603 1.00 98.75 137 ALA A N 1
ATOM 1041 C CA . ALA A 1 137 ? 4.222 -0.359 12.788 1.00 98.75 137 ALA A CA 1
ATOM 1042 C C . ALA A 1 137 ? 4.081 -1.895 12.782 1.00 98.75 137 ALA A C 1
ATOM 1044 O O . ALA A 1 137 ? 5.048 -2.655 12.775 1.00 98.75 137 ALA A O 1
ATOM 1045 N N . LYS A 1 138 ? 2.858 -2.398 12.692 1.00 98.75 138 LYS A N 1
ATOM 1046 C CA . LYS A 1 138 ? 2.624 -3.760 12.207 1.00 98.75 138 LYS A CA 1
ATOM 1047 C C . LYS A 1 138 ? 2.609 -3.739 10.680 1.00 98.75 138 LYS A C 1
ATOM 1049 O O . LYS A 1 138 ? 1.903 -2.919 10.103 1.00 98.75 138 LYS A O 1
ATOM 1054 N N . PHE A 1 139 ? 3.319 -4.656 10.034 1.00 98.88 139 PHE A N 1
ATOM 1055 C CA . PHE A 1 139 ? 3.248 -4.828 8.583 1.00 98.88 139 PHE A CA 1
ATOM 1056 C C . PHE A 1 139 ? 2.188 -5.874 8.237 1.00 98.88 139 PHE A C 1
ATOM 1058 O O . PHE A 1 139 ? 2.162 -6.962 8.822 1.00 98.88 139 PHE A O 1
ATOM 1065 N N . VAL A 1 140 ? 1.303 -5.530 7.307 1.00 98.88 140 VAL A N 1
ATOM 1066 C CA . VAL A 1 140 ? 0.247 -6.396 6.785 1.00 98.88 140 VAL A CA 1
ATOM 1067 C C . VAL A 1 140 ? 0.396 -6.484 5.272 1.00 98.88 140 VAL A C 1
ATOM 1069 O O . VAL A 1 140 ? 0.520 -5.469 4.593 1.00 98.88 140 VAL A O 1
ATOM 1072 N N . VAL A 1 141 ? 0.393 -7.704 4.753 1.00 98.69 141 VAL A N 1
ATOM 1073 C CA . VAL A 1 141 ?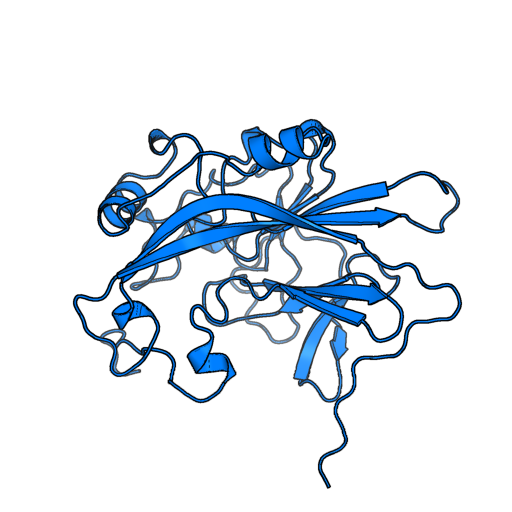 0.535 -7.996 3.320 1.00 98.69 141 VAL A CA 1
ATOM 1074 C C . VAL A 1 141 ? -0.466 -9.076 2.916 1.00 98.69 141 VAL A C 1
ATOM 1076 O O . VAL A 1 141 ? -0.967 -9.796 3.783 1.00 98.69 141 VAL A O 1
ATOM 1079 N N . GLY A 1 142 ? -0.780 -9.214 1.629 1.00 97.25 142 GLY A N 1
ATOM 1080 C CA . GLY A 1 142 ? -1.640 -10.306 1.172 1.00 97.25 142 GLY A CA 1
ATOM 1081 C C . GLY A 1 142 ? -0.987 -11.682 1.321 1.00 97.25 142 GLY A C 1
ATOM 1082 O O . GLY A 1 142 ? 0.231 -11.816 1.489 1.00 97.25 142 GLY A O 1
ATOM 1083 N N . SER A 1 143 ? -1.814 -12.724 1.275 1.00 96.06 143 SER A N 1
ATOM 1084 C CA . SER A 1 143 ? -1.351 -14.102 1.447 1.00 96.06 143 SER A CA 1
ATOM 1085 C C . SER A 1 143 ? -0.397 -14.531 0.324 1.00 96.06 143 SER A C 1
ATOM 1087 O O . SER A 1 143 ? -0.650 -14.260 -0.849 1.00 96.06 143 SER A O 1
ATOM 1089 N N . GLY A 1 144 ? 0.696 -15.216 0.673 1.00 94.31 144 GLY A N 1
ATOM 1090 C CA . GLY A 1 144 ? 1.721 -15.669 -0.275 1.00 94.31 144 GLY A CA 1
ATOM 1091 C C . GLY A 1 144 ? 2.861 -14.680 -0.522 1.00 94.31 144 GLY A C 1
ATOM 1092 O O . GLY A 1 144 ? 3.821 -15.022 -1.212 1.00 94.31 144 GLY A O 1
ATOM 1093 N N . THR A 1 145 ? 2.794 -13.481 0.059 1.00 96.25 145 THR A N 1
ATOM 1094 C CA . THR A 1 145 ? 3.833 -12.453 -0.082 1.00 96.25 145 THR A CA 1
ATOM 1095 C C . THR A 1 145 ? 5.175 -12.899 0.502 1.00 96.25 145 THR A C 1
ATOM 1097 O O . THR A 1 145 ? 6.217 -12.683 -0.113 1.00 96.25 145 THR A O 1
ATOM 1100 N N . LEU A 1 146 ? 5.188 -13.533 1.678 1.00 96.25 146 LEU A N 1
ATOM 1101 C CA . LEU A 1 146 ? 6.440 -13.949 2.321 1.00 96.25 146 LEU A CA 1
ATOM 1102 C C . LEU A 1 146 ? 7.108 -15.111 1.573 1.00 96.25 146 LEU A C 1
ATOM 1104 O O . LEU A 1 146 ? 8.334 -15.156 1.486 1.00 96.25 146 LEU A O 1
ATOM 1108 N N . ASP A 1 147 ? 6.318 -16.018 0.992 1.00 95.31 147 ASP A N 1
ATOM 1109 C CA . ASP A 1 147 ? 6.839 -17.053 0.092 1.00 95.31 147 ASP A CA 1
ATOM 1110 C C . ASP A 1 147 ? 7.438 -16.435 -1.177 1.00 95.31 147 ASP A C 1
ATOM 1112 O O . ASP A 1 147 ? 8.557 -16.783 -1.556 1.00 95.31 147 ASP A O 1
ATOM 1116 N N . LEU A 1 148 ? 6.746 -15.467 -1.790 1.00 95.12 148 LEU A N 1
ATOM 1117 C CA . LEU A 1 148 ? 7.256 -14.718 -2.938 1.00 95.12 148 LEU A CA 1
ATOM 1118 C C . LEU A 1 148 ? 8.598 -14.042 -2.621 1.00 95.12 148 LEU A C 1
ATOM 1120 O O . LEU A 1 148 ? 9.540 -14.173 -3.401 1.00 95.12 148 LEU A O 1
ATOM 1124 N N . LEU A 1 149 ? 8.715 -13.377 -1.468 1.00 96.00 149 LEU A N 1
ATOM 1125 C CA . LEU A 1 149 ? 9.961 -12.727 -1.054 1.00 96.00 149 LEU A CA 1
ATOM 1126 C C . LEU A 1 149 ? 11.122 -13.718 -0.878 1.00 96.00 149 LEU A C 1
ATOM 1128 O O . LEU A 1 149 ? 12.275 -13.386 -1.157 1.00 96.00 149 LEU A O 1
ATOM 1132 N N . ALA A 1 150 ? 10.831 -14.941 -0.430 1.00 95.25 150 ALA A N 1
ATOM 1133 C CA . ALA A 1 150 ? 11.837 -15.976 -0.208 1.00 95.25 150 ALA A CA 1
ATOM 1134 C C . ALA A 1 150 ? 12.223 -16.746 -1.484 1.00 95.25 150 ALA A C 1
ATOM 1136 O O . ALA A 1 150 ? 13.384 -17.156 -1.637 1.00 95.25 150 ALA A O 1
ATOM 1137 N N . ASN A 1 151 ? 11.260 -16.973 -2.379 1.00 94.81 151 ASN A N 1
ATOM 1138 C CA . ASN A 1 151 ? 11.353 -17.992 -3.427 1.00 94.81 151 ASN A CA 1
ATOM 1139 C C . ASN A 1 151 ? 11.092 -17.469 -4.846 1.00 94.81 151 ASN A C 1
ATOM 1141 O O . ASN A 1 151 ? 11.387 -18.177 -5.808 1.00 94.81 151 ASN A O 1
ATOM 1145 N N . GLY A 1 152 ? 10.580 -16.248 -5.001 1.00 93.69 152 GLY A N 1
ATOM 1146 C CA . GLY A 1 152 ? 10.115 -15.731 -6.283 1.00 93.69 152 GLY A CA 1
ATOM 1147 C C . GLY A 1 152 ? 8.749 -16.294 -6.713 1.00 93.69 152 GLY A C 1
ATOM 1148 O O . GLY A 1 152 ? 8.155 -17.191 -6.103 1.00 93.69 152 GLY A O 1
ATOM 1149 N N . GLY A 1 153 ? 8.226 -15.725 -7.796 1.00 88.50 153 GLY A N 1
ATOM 1150 C CA . GLY A 1 153 ? 6.918 -16.037 -8.375 1.00 88.50 153 GLY A CA 1
ATOM 1151 C C . GLY A 1 153 ? 6.974 -16.887 -9.648 1.00 88.50 153 GLY A C 1
ATOM 1152 O O . GLY A 1 153 ? 5.925 -17.206 -10.196 1.00 88.50 153 GLY A O 1
ATOM 1153 N N . GLY A 1 154 ? 8.164 -17.280 -10.115 1.00 86.44 154 GLY A N 1
ATOM 1154 C CA . GLY A 1 154 ? 8.358 -18.072 -11.337 1.00 86.44 154 GLY A CA 1
ATOM 1155 C C . GLY A 1 154 ? 9.187 -17.327 -12.382 1.00 86.44 154 GLY A C 1
ATOM 1156 O O . GLY A 1 154 ? 9.951 -16.434 -12.037 1.00 86.44 154 GLY A O 1
ATOM 1157 N N . TYR A 1 155 ? 9.043 -17.685 -13.662 1.00 84.00 155 TYR A N 1
ATOM 1158 C CA . TYR A 1 155 ? 9.876 -17.136 -14.743 1.00 84.00 155 TYR A CA 1
ATOM 1159 C C . TYR A 1 155 ? 9.761 -15.609 -14.893 1.00 84.00 155 TYR A C 1
ATOM 1161 O O . TYR A 1 155 ? 10.776 -14.935 -15.033 1.00 84.00 155 TYR A O 1
ATOM 1169 N N . LEU A 1 156 ? 8.542 -15.061 -14.810 1.00 82.81 156 LEU A N 1
ATOM 1170 C CA . LEU A 1 156 ? 8.300 -13.611 -14.886 1.00 82.81 156 LEU A CA 1
ATOM 1171 C C . LEU A 1 156 ? 8.699 -12.864 -13.603 1.00 82.81 156 LEU A C 1
ATOM 1173 O O . LEU A 1 156 ? 8.966 -11.667 -13.643 1.00 82.81 156 LEU A O 1
ATOM 1177 N N . TYR A 1 157 ? 8.774 -13.577 -12.477 1.00 87.81 157 TYR A N 1
ATOM 1178 C CA . TYR A 1 157 ? 9.097 -13.038 -11.156 1.00 87.81 157 TYR A CA 1
ATOM 1179 C C . TYR A 1 157 ? 10.235 -13.847 -10.527 1.00 87.81 157 TYR A C 1
ATOM 1181 O O . TYR A 1 157 ? 10.018 -14.556 -9.537 1.00 87.81 157 TYR A O 1
ATOM 1189 N N . PRO A 1 158 ? 11.440 -13.799 -11.120 1.00 91.81 158 PRO A N 1
ATOM 1190 C CA . PRO A 1 158 ? 12.573 -14.575 -10.647 1.00 91.81 158 PRO A CA 1
ATOM 1191 C C . PRO A 1 158 ? 12.987 -14.126 -9.241 1.00 91.81 158 PRO A C 1
ATOM 1193 O O . PRO A 1 158 ? 12.795 -12.969 -8.855 1.00 91.81 158 PRO A O 1
ATOM 1196 N N . LYS A 1 159 ? 13.549 -15.053 -8.461 1.00 94.12 159 LYS A N 1
ATOM 1197 C CA . LYS A 1 159 ? 13.880 -14.846 -7.043 1.00 94.12 159 LYS A CA 1
ATOM 1198 C C . LYS A 1 159 ? 14.803 -13.646 -6.819 1.00 94.12 159 LYS A C 1
ATOM 1200 O O . LYS A 1 159 ? 14.701 -12.992 -5.793 1.00 94.12 159 LYS A O 1
ATOM 1205 N N . GLU A 1 160 ? 15.675 -13.333 -7.770 1.00 95.06 160 GLU A N 1
ATOM 1206 C CA . GLU A 1 160 ? 16.665 -12.256 -7.683 1.00 95.06 160 GLU A CA 1
ATOM 1207 C C . GLU A 1 160 ? 16.027 -10.858 -7.596 1.00 95.06 160 GLU A C 1
ATOM 1209 O O . GLU A 1 160 ? 16.660 -9.923 -7.096 1.00 95.06 160 GLU A O 1
ATOM 1214 N N . LEU A 1 161 ? 14.775 -10.709 -8.052 1.00 93.56 161 LEU A N 1
ATOM 1215 C CA . LEU A 1 161 ? 13.995 -9.475 -7.902 1.00 93.56 161 LEU A CA 1
ATOM 1216 C C . LEU A 1 161 ? 13.438 -9.279 -6.487 1.00 93.56 161 LEU A C 1
ATOM 1218 O O . LEU A 1 161 ? 12.895 -8.211 -6.200 1.00 93.56 161 LEU A O 1
ATOM 1222 N N . PHE A 1 162 ? 13.576 -10.275 -5.613 1.00 95.06 162 PHE A N 1
ATOM 1223 C CA . PHE A 1 162 ? 13.030 -10.267 -4.266 1.00 95.06 162 PHE A CA 1
ATOM 1224 C C . PHE A 1 162 ? 14.100 -10.578 -3.221 1.00 95.06 162 PHE A C 1
ATOM 1226 O O . PHE A 1 162 ? 15.142 -11.174 -3.501 1.00 95.06 162 PHE A O 1
ATOM 1233 N N . HIS A 1 163 ? 13.832 -10.164 -1.986 1.00 93.56 163 HIS A N 1
ATOM 1234 C CA . HIS A 1 163 ? 14.694 -10.448 -0.853 1.00 93.56 163 HIS A CA 1
ATOM 1235 C C . HIS A 1 163 ? 13.854 -10.838 0.363 1.00 93.56 163 HIS A C 1
ATOM 1237 O O . HIS A 1 163 ? 12.911 -10.142 0.725 1.00 93.56 163 HIS A O 1
ATOM 1243 N N . HIS A 1 164 ? 14.202 -11.944 1.022 1.00 92.81 164 HIS A N 1
ATOM 1244 C CA . HIS A 1 164 ? 13.431 -12.450 2.162 1.00 92.81 164 HIS A CA 1
ATOM 1245 C C . HIS A 1 164 ? 13.393 -11.493 3.368 1.00 92.81 164 HIS A C 1
ATOM 1247 O O . HIS A 1 164 ? 12.398 -11.471 4.087 1.00 92.81 164 HIS A O 1
ATOM 1253 N N . ASP A 1 165 ? 14.428 -10.664 3.540 1.00 93.00 165 ASP A N 1
ATOM 1254 C CA . ASP A 1 165 ? 14.507 -9.653 4.605 1.00 93.00 165 ASP A CA 1
ATOM 1255 C C . ASP A 1 165 ? 14.009 -8.266 4.161 1.00 93.00 165 ASP A C 1
ATOM 1257 O O . ASP A 1 165 ? 14.294 -7.267 4.818 1.00 93.00 165 ASP A O 1
ATOM 1261 N N . GLU A 1 166 ? 13.296 -8.170 3.031 1.00 96.50 166 GLU A N 1
ATOM 1262 C CA . GLU A 1 166 ? 12.727 -6.900 2.553 1.00 96.50 166 GLU A CA 1
ATOM 1263 C C . GLU A 1 166 ? 11.788 -6.273 3.597 1.00 96.50 166 GLU A C 1
ATOM 1265 O O . GLU A 1 166 ? 11.727 -5.053 3.735 1.00 96.50 166 GLU A O 1
ATOM 1270 N N . LEU A 1 167 ? 11.088 -7.114 4.367 1.00 97.50 167 LEU A N 1
ATOM 1271 C CA . LEU A 1 167 ? 10.147 -6.714 5.409 1.00 97.50 167 LEU A CA 1
ATOM 1272 C C . LEU A 1 167 ? 10.601 -7.208 6.793 1.00 97.50 167 LEU A C 1
ATOM 1274 O O . LEU A 1 167 ? 11.188 -8.285 6.910 1.00 97.50 167 LEU A O 1
ATOM 1278 N N . PRO A 1 168 ? 10.282 -6.477 7.878 1.00 97.44 168 PRO A N 1
ATOM 1279 C CA . PRO A 1 168 ? 10.651 -6.876 9.232 1.00 97.44 168 PRO A CA 1
ATOM 1280 C C . PRO A 1 168 ? 9.830 -8.099 9.682 1.00 97.44 168 PRO A C 1
ATOM 1282 O O . PRO A 1 168 ? 8.651 -7.996 10.041 1.00 97.44 168 PRO A O 1
ATOM 1285 N N . PHE A 1 169 ? 10.442 -9.284 9.628 1.00 95.12 169 PHE A N 1
ATOM 1286 C CA . PHE A 1 169 ? 9.774 -10.578 9.821 1.00 95.12 169 PHE A CA 1
ATOM 1287 C C . PHE A 1 169 ? 9.027 -10.705 11.164 1.00 95.12 169 PHE A C 1
ATOM 1289 O O . PHE A 1 169 ? 7.903 -11.216 11.242 1.00 95.12 169 PHE A O 1
ATOM 1296 N N . ASP A 1 170 ? 9.614 -10.184 12.238 1.00 96.81 170 ASP A N 1
ATOM 1297 C CA . ASP A 1 170 ? 9.085 -10.203 13.606 1.00 96.81 170 ASP A CA 1
ATOM 1298 C C . ASP A 1 170 ? 7.758 -9.443 13.764 1.00 96.81 170 ASP A C 1
ATOM 1300 O O . ASP A 1 170 ? 6.946 -9.778 14.633 1.00 96.81 170 ASP A O 1
ATOM 1304 N N . ARG A 1 171 ? 7.444 -8.529 12.844 1.00 97.81 171 ARG A N 1
ATOM 1305 C CA . ARG A 1 171 ? 6.226 -7.702 12.871 1.00 97.81 171 ARG A CA 1
ATOM 1306 C C . ARG A 1 171 ? 5.458 -7.648 11.547 1.00 97.81 171 ARG A C 1
ATOM 1308 O O . ARG A 1 171 ? 4.511 -6.873 11.434 1.00 97.81 171 ARG A O 1
ATOM 1315 N N . THR A 1 172 ? 5.795 -8.522 10.600 1.00 98.56 172 THR A N 1
ATOM 1316 C CA . THR A 1 172 ? 5.028 -8.752 9.365 1.00 98.56 172 THR A CA 1
ATOM 1317 C C . THR A 1 172 ? 4.047 -9.912 9.530 1.00 98.56 172 THR A C 1
ATOM 1319 O O . THR A 1 172 ? 4.383 -10.938 10.126 1.00 98.56 172 THR A O 1
ATOM 1322 N N . TYR A 1 173 ? 2.823 -9.731 9.036 1.00 98.56 173 TYR A N 1
ATOM 1323 C CA . TYR A 1 173 ? 1.727 -10.696 9.094 1.00 98.56 173 TYR A CA 1
ATOM 1324 C C . TYR A 1 173 ? 1.018 -10.737 7.742 1.00 98.56 173 TYR A C 1
ATOM 1326 O O . TYR A 1 173 ? 0.669 -9.690 7.201 1.00 98.56 173 TYR A O 1
ATOM 1334 N N . GLU A 1 174 ? 0.741 -11.930 7.229 1.00 97.94 174 GLU A N 1
ATOM 1335 C CA . GLU A 1 174 ? -0.103 -12.054 6.039 1.00 97.94 174 GLU A CA 1
ATOM 1336 C C . GLU A 1 174 ? -1.588 -11.953 6.410 1.00 97.94 174 GLU A C 1
ATOM 1338 O O . GLU A 1 174 ? -2.019 -12.398 7.478 1.00 97.94 174 GLU A O 1
ATOM 1343 N N . LEU A 1 175 ? -2.410 -11.402 5.528 1.00 97.62 175 LEU A N 1
ATOM 1344 C CA . LEU A 1 175 ? -3.835 -11.716 5.527 1.00 97.62 175 LEU A CA 1
ATOM 1345 C C . LEU A 1 175 ? -3.993 -13.232 5.319 1.00 97.62 175 LEU A C 1
ATOM 1347 O O . LEU A 1 175 ? -3.170 -13.837 4.621 1.00 97.62 175 LEU A O 1
ATOM 1351 N N . PRO A 1 176 ? -4.996 -13.877 5.941 1.00 95.44 176 PRO A N 1
ATOM 1352 C CA . 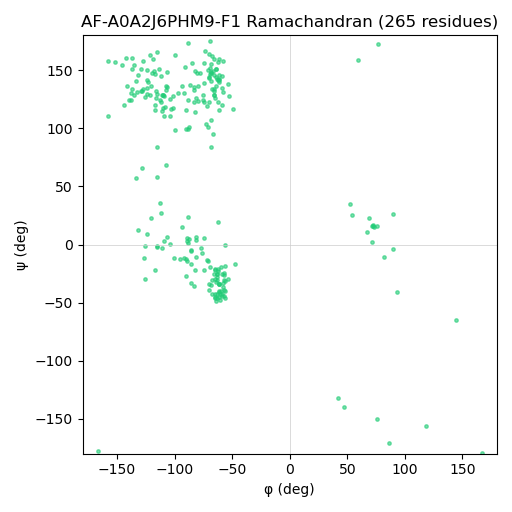PRO A 1 176 ? -5.246 -15.289 5.668 1.00 95.44 176 PRO A CA 1
ATOM 1353 C C . PRO A 1 176 ? -5.509 -15.496 4.166 1.00 95.44 176 PRO A C 1
ATOM 1355 O O . PRO A 1 176 ? -5.893 -14.549 3.480 1.00 95.44 176 PRO A O 1
ATOM 1358 N N . PRO A 1 177 ? -5.319 -16.702 3.617 1.00 93.56 177 PRO A N 1
ATOM 1359 C CA . PRO A 1 177 ? -5.730 -16.979 2.246 1.00 93.56 177 PRO A CA 1
ATOM 1360 C C . PRO A 1 177 ? -7.257 -16.871 2.114 1.00 93.56 177 PRO A C 1
ATOM 1362 O O . PRO A 1 177 ? -7.988 -17.258 3.029 1.00 93.56 177 PRO A O 1
ATOM 1365 N N . VAL A 1 178 ? -7.736 -16.374 0.972 1.00 90.62 178 VAL A N 1
ATOM 1366 C CA . VAL A 1 178 ? -9.162 -16.420 0.610 1.00 90.62 178 VAL A CA 1
ATOM 1367 C C . VAL A 1 178 ? -9.620 -17.880 0.517 1.00 90.62 178 VAL A C 1
ATOM 1369 O O . VAL A 1 178 ? -8.873 -18.747 0.048 1.00 90.62 178 VAL A O 1
ATOM 1372 N N . GLU A 1 179 ? -10.838 -18.174 0.979 1.00 79.31 179 GLU A N 1
ATOM 1373 C CA . GLU A 1 179 ? -11.398 -19.529 0.930 1.00 79.31 179 GLU A CA 1
ATOM 1374 C C . GLU A 1 179 ? -11.445 -20.067 -0.510 1.00 79.31 179 GLU A C 1
ATOM 1376 O O . GLU A 1 179 ? -11.890 -19.396 -1.437 1.00 79.31 179 GLU A O 1
ATOM 1381 N N . GLY A 1 180 ? -10.961 -21.297 -0.712 1.00 69.62 180 GLY A N 1
ATOM 1382 C CA . GLY A 1 180 ? -10.841 -21.910 -2.043 1.00 69.62 180 GLY A CA 1
ATOM 1383 C C . GLY A 1 180 ? -9.596 -21.488 -2.835 1.00 69.62 180 GLY A C 1
ATOM 1384 O O . GLY A 1 180 ? -9.251 -22.144 -3.821 1.00 69.62 180 GLY A O 1
ATOM 1385 N N . GLY A 1 181 ? -8.859 -20.471 -2.377 1.00 63.75 181 GLY A N 1
ATOM 1386 C CA . GLY A 1 181 ? -7.523 -20.164 -2.871 1.00 63.75 181 GLY A CA 1
ATOM 1387 C C . GLY A 1 181 ? -6.556 -21.312 -2.571 1.00 63.75 181 GLY A C 1
ATOM 1388 O O . GLY A 1 181 ? -6.611 -21.945 -1.513 1.00 63.75 181 GLY A O 1
ATOM 1389 N N . LYS A 1 182 ? -5.634 -21.601 -3.497 1.00 55.31 182 LYS A N 1
ATOM 1390 C CA . LYS A 1 182 ? -4.541 -22.550 -3.242 1.00 55.31 182 LYS A CA 1
ATOM 1391 C C . LYS A 1 182 ? -3.594 -21.928 -2.210 1.00 55.31 182 LYS A C 1
ATOM 1393 O O . LYS A 1 182 ? -2.566 -21.372 -2.582 1.00 55.31 182 LYS A O 1
ATOM 1398 N N . GLY A 1 183 ? -3.908 -22.057 -0.918 1.00 60.78 183 GLY A N 1
ATOM 1399 C CA . GLY A 1 183 ? -3.106 -21.588 0.226 1.00 60.78 183 GLY A CA 1
ATOM 1400 C C . GLY A 1 183 ? -1.719 -22.237 0.358 1.00 60.78 183 GLY A C 1
ATOM 1401 O O . GLY A 1 183 ? -1.115 -22.194 1.422 1.00 60.78 183 GLY A O 1
ATOM 1402 N N . LEU A 1 184 ? -1.201 -22.833 -0.718 1.00 63.91 184 LEU A N 1
ATOM 1403 C CA . LEU A 1 184 ? 0.088 -23.512 -0.813 1.00 63.91 184 LEU A CA 1
ATOM 1404 C C . LEU A 1 184 ? 1.276 -22.590 -0.498 1.00 63.91 184 LEU A C 1
ATOM 1406 O O . LEU A 1 184 ? 2.346 -23.093 -0.179 1.00 63.91 184 LEU A O 1
ATOM 1410 N N . ARG A 1 185 ? 1.085 -21.267 -0.578 1.00 81.69 185 ARG A N 1
ATOM 1411 C CA . ARG A 1 185 ? 2.114 -20.249 -0.316 1.00 81.69 185 ARG A CA 1
ATOM 1412 C C . ARG A 1 185 ? 1.869 -19.422 0.950 1.00 81.69 185 ARG A C 1
ATOM 1414 O O . ARG A 1 185 ? 2.687 -18.574 1.281 1.00 81.69 185 ARG A O 1
ATOM 1421 N N . ALA A 1 186 ? 0.757 -19.641 1.652 1.00 89.00 186 ALA A N 1
ATOM 1422 C CA . ALA A 1 186 ? 0.384 -18.811 2.791 1.00 89.00 186 ALA A CA 1
ATOM 1423 C C . ALA A 1 186 ? 1.359 -18.994 3.965 1.00 89.00 186 ALA A C 1
ATOM 1425 O O . ALA A 1 186 ? 1.670 -20.119 4.375 1.00 89.00 186 ALA A O 1
ATOM 1426 N N . ALA A 1 187 ? 1.796 -17.890 4.565 1.00 90.50 187 ALA A N 1
ATOM 1427 C CA . ALA A 1 187 ? 2.603 -17.931 5.772 1.00 90.50 187 ALA A CA 1
ATOM 1428 C C . ALA A 1 187 ? 1.780 -18.425 6.968 1.00 90.50 187 ALA A C 1
ATOM 1430 O O . ALA A 1 187 ? 0.576 -18.195 7.068 1.00 90.50 187 ALA A O 1
ATOM 1431 N N . ARG A 1 188 ? 2.455 -19.048 7.944 1.00 91.06 188 ARG A N 1
ATOM 1432 C CA . ARG A 1 188 ? 1.822 -19.447 9.216 1.00 91.06 188 ARG A CA 1
ATOM 1433 C C . ARG A 1 188 ? 1.414 -18.248 10.074 1.00 91.06 188 ARG A C 1
ATOM 1435 O O . ARG A 1 188 ? 0.476 -18.340 10.858 1.00 91.06 188 ARG A O 1
ATOM 1442 N N . LYS A 1 189 ? 2.156 -17.144 9.969 1.00 95.38 189 LYS A N 1
ATOM 1443 C CA . LYS A 1 189 ? 1.935 -15.930 10.754 1.00 95.38 189 LYS A CA 1
ATOM 1444 C C . LYS A 1 189 ? 0.951 -15.023 10.024 1.00 95.38 189 LYS A C 1
ATOM 1446 O O . LYS A 1 189 ? 1.328 -14.295 9.108 1.00 95.38 189 LYS A O 1
ATOM 1451 N N . GLN A 1 190 ? -0.302 -15.083 10.455 1.00 96.75 190 GLN A N 1
ATOM 1452 C CA . GLN A 1 190 ? -1.412 -14.398 9.806 1.00 96.75 190 GLN A CA 1
ATOM 1453 C C . GLN A 1 190 ? -2.071 -13.380 10.734 1.00 96.75 190 GLN A C 1
ATOM 1455 O O . GLN A 1 190 ? -1.929 -13.426 11.960 1.00 96.75 190 GLN A O 1
ATOM 1460 N N . THR A 1 191 ? -2.791 -12.432 10.149 1.00 97.81 191 THR A N 1
ATOM 1461 C CA . THR A 1 191 ? -3.717 -11.588 10.898 1.00 97.81 191 THR A CA 1
ATOM 1462 C C . THR A 1 191 ? -4.930 -12.399 11.372 1.00 97.81 191 THR A C 1
ATOM 1464 O O . THR A 1 191 ? -5.211 -13.479 10.868 1.00 97.81 191 THR A O 1
ATOM 1467 N N . VAL A 1 192 ? -5.678 -11.860 12.336 1.00 96.62 192 VAL A N 1
ATOM 1468 C CA . VAL A 1 192 ? -6.903 -12.489 12.872 1.00 96.62 192 VAL A CA 1
ATOM 1469 C C . VAL A 1 192 ? -8.152 -12.252 12.013 1.00 96.62 192 VAL A C 1
ATOM 1471 O O . VAL A 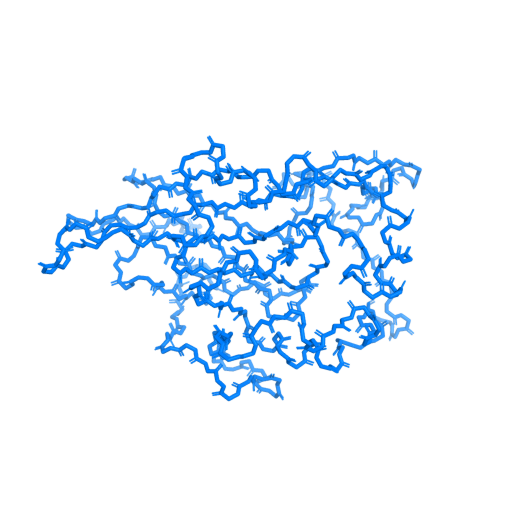1 192 ? -9.254 -12.607 12.424 1.00 96.62 192 VAL A O 1
ATOM 1474 N N . HIS A 1 193 ? -7.996 -11.587 10.869 1.00 97.31 193 HIS A N 1
ATOM 1475 C CA . HIS A 1 193 ? -9.116 -11.148 10.045 1.00 97.31 193 HIS A CA 1
ATOM 1476 C C . HIS A 1 193 ? -9.733 -12.342 9.318 1.00 97.31 193 HIS A C 1
ATOM 1478 O O . HIS A 1 193 ? -9.144 -13.422 9.272 1.00 97.31 193 HIS A O 1
ATOM 1484 N N . LYS A 1 194 ? -10.924 -12.154 8.756 1.00 95.56 194 LYS A N 1
ATOM 1485 C CA . LYS A 1 194 ? -11.610 -13.167 7.955 1.00 95.56 194 LYS A CA 1
ATOM 1486 C C . LYS A 1 194 ? -12.141 -12.525 6.689 1.00 95.56 194 LYS A C 1
ATOM 1488 O O . LYS A 1 194 ? -12.609 -11.392 6.739 1.00 95.56 194 LYS A O 1
ATOM 1493 N N . TRP A 1 195 ? -12.038 -13.260 5.591 1.00 95.12 195 TRP A N 1
ATOM 1494 C CA . TRP A 1 195 ? -12.635 -12.863 4.329 1.00 95.12 195 TRP A CA 1
ATOM 1495 C C . TRP A 1 195 ? -14.145 -13.062 4.382 1.00 95.12 195 TRP A C 1
ATOM 1497 O O . TRP A 1 195 ? -14.634 -14.068 4.896 1.00 95.12 195 TRP A O 1
ATOM 1507 N N . GLU A 1 196 ? -14.859 -12.097 3.830 1.00 93.31 196 GLU A N 1
ATOM 1508 C CA . GLU A 1 196 ? -16.294 -12.113 3.615 1.00 93.31 196 GLU A CA 1
ATOM 1509 C C . GLU A 1 196 ? -16.556 -11.884 2.129 1.00 93.31 196 GLU A C 1
ATOM 1511 O O . GLU A 1 196 ? -15.886 -11.076 1.484 1.00 93.31 196 GLU A O 1
ATOM 1516 N N . LYS A 1 197 ? -17.550 -12.581 1.581 1.00 90.31 197 LYS A N 1
ATOM 1517 C CA . LYS A 1 197 ? -18.005 -12.329 0.216 1.00 90.31 197 LYS A CA 1
ATOM 1518 C C . LYS A 1 197 ? -18.956 -11.146 0.207 1.00 90.31 197 LYS A C 1
ATOM 1520 O O . LYS A 1 197 ? -19.960 -11.140 0.918 1.00 90.31 197 LYS A O 1
ATOM 1525 N N . TRP A 1 198 ? -18.661 -10.160 -0.629 1.00 87.81 198 TRP A N 1
ATOM 1526 C CA . TRP A 1 198 ? -19.622 -9.121 -0.968 1.00 87.81 198 TRP A CA 1
ATOM 1527 C C . TRP A 1 198 ? -20.436 -9.535 -2.186 1.00 87.81 198 TRP A C 1
ATOM 1529 O O . TRP A 1 198 ? -20.010 -9.396 -3.338 1.00 87.81 198 TRP A O 1
ATOM 1539 N N . ASP A 1 199 ? -21.637 -10.032 -1.894 1.00 68.31 199 ASP A N 1
ATOM 1540 C CA . ASP A 1 199 ? -22.632 -10.398 -2.892 1.00 68.31 199 ASP A CA 1
ATOM 1541 C C . ASP A 1 199 ? -22.904 -9.227 -3.852 1.00 68.31 199 ASP A C 1
ATOM 1543 O O . ASP A 1 199 ? -22.973 -8.057 -3.466 1.00 68.31 199 ASP A O 1
ATOM 1547 N N . GLY A 1 200 ? -23.018 -9.550 -5.139 1.00 75.31 200 GLY A N 1
ATOM 1548 C CA . GLY A 1 200 ? -23.179 -8.588 -6.229 1.00 75.31 200 GLY A CA 1
ATOM 1549 C C . GLY A 1 200 ? -21.863 -8.171 -6.888 1.00 75.31 200 GLY A C 1
ATOM 1550 O O . GLY A 1 200 ? -21.830 -8.069 -8.112 1.00 75.31 200 GLY A O 1
ATOM 1551 N N . PHE A 1 201 ? -20.788 -7.950 -6.124 1.00 74.62 201 PHE A N 1
ATOM 1552 C CA . PHE A 1 201 ? -19.489 -7.554 -6.692 1.00 74.62 201 PHE A CA 1
ATOM 1553 C C . PHE A 1 201 ? -18.566 -8.743 -6.995 1.00 74.62 201 PHE A C 1
ATOM 1555 O O . PHE A 1 201 ? -17.553 -8.545 -7.655 1.00 74.62 201 PHE A O 1
ATOM 1562 N N . GLU A 1 202 ? -18.901 -9.948 -6.519 1.00 83.50 202 GLU A N 1
ATOM 1563 C CA . GLU A 1 202 ? -18.029 -11.136 -6.584 1.00 83.50 202 GLU A CA 1
ATOM 1564 C C . GLU A 1 202 ? -16.625 -10.868 -6.005 1.00 83.50 202 GLU A C 1
ATOM 1566 O O . GLU A 1 202 ? -15.626 -11.401 -6.477 1.00 83.50 202 GLU A O 1
ATOM 1571 N N . LEU A 1 203 ? -16.553 -10.027 -4.964 1.00 87.44 203 LEU A N 1
ATOM 1572 C CA . LEU A 1 203 ? -15.311 -9.655 -4.286 1.00 87.44 203 LEU A CA 1
ATOM 1573 C C . LEU A 1 203 ? -15.224 -10.321 -2.917 1.00 87.44 203 LEU A C 1
ATOM 1575 O O . LEU A 1 203 ? -16.181 -10.286 -2.138 1.00 87.44 203 LEU A O 1
ATOM 1579 N N . ASP A 1 204 ? -14.046 -10.850 -2.604 1.00 93.81 204 ASP A N 1
ATOM 1580 C CA . ASP A 1 204 ? -13.673 -11.235 -1.250 1.00 93.81 204 ASP A CA 1
ATOM 1581 C C . ASP A 1 204 ? -13.050 -10.012 -0.550 1.00 93.81 204 ASP A C 1
ATOM 1583 O O . ASP A 1 204 ? -12.108 -9.385 -1.047 1.00 93.81 204 ASP A O 1
ATOM 1587 N N . VAL A 1 205 ? -13.616 -9.633 0.598 1.00 95.62 205 VAL A N 1
ATOM 1588 C CA . VAL A 1 205 ? -13.217 -8.446 1.364 1.00 95.62 205 VAL A CA 1
ATOM 1589 C C . VAL A 1 205 ? -12.958 -8.767 2.833 1.00 95.62 205 VAL A C 1
ATOM 1591 O O . VAL A 1 205 ? -13.554 -9.669 3.410 1.00 95.62 205 VAL A O 1
ATOM 1594 N N . VAL A 1 206 ? -12.075 -7.999 3.458 1.00 96.81 206 VAL A N 1
ATOM 1595 C CA . VAL A 1 206 ? -11.827 -7.993 4.903 1.00 96.81 206 VAL A CA 1
ATOM 1596 C C . VAL A 1 206 ? -12.193 -6.614 5.428 1.00 96.81 206 VAL A C 1
ATOM 1598 O O . VAL A 1 206 ? -11.571 -5.629 5.033 1.00 96.81 206 VAL A O 1
ATOM 1601 N N . ASP A 1 207 ? -13.149 -6.521 6.351 1.00 95.56 207 ASP A N 1
ATOM 1602 C CA . ASP A 1 207 ? -13.352 -5.295 7.130 1.00 95.56 207 ASP A CA 1
ATOM 1603 C C . ASP A 1 207 ? -12.212 -5.152 8.148 1.00 95.56 207 ASP A C 1
ATOM 1605 O O . ASP A 1 207 ? -12.150 -5.865 9.152 1.00 95.56 207 ASP A O 1
ATOM 1609 N N . TYR A 1 208 ? -11.266 -4.256 7.861 1.00 96.94 208 TYR A N 1
ATOM 1610 C CA . TYR A 1 208 ? -10.013 -4.159 8.609 1.00 96.94 208 TYR A CA 1
ATOM 1611 C C . TYR A 1 208 ? -10.219 -3.659 10.045 1.00 96.94 208 TYR A C 1
ATOM 1613 O O . TYR A 1 208 ? -9.519 -4.075 10.968 1.00 96.94 208 TYR A O 1
ATOM 1621 N N . PHE A 1 209 ? -11.183 -2.757 10.246 1.00 94.69 209 PHE A N 1
ATOM 1622 C CA . PHE A 1 209 ? -11.499 -2.210 11.568 1.00 94.69 209 PHE A CA 1
ATOM 1623 C C . PHE A 1 209 ? -12.733 -2.857 12.207 1.00 94.69 209 PHE A C 1
ATOM 1625 O O . PHE A 1 209 ? -12.966 -2.656 13.400 1.00 94.69 209 PHE A O 1
ATOM 1632 N N . GLY A 1 210 ? -13.501 -3.640 11.443 1.00 92.94 210 GLY A N 1
ATOM 1633 C CA . GLY A 1 210 ? -14.735 -4.282 11.901 1.00 92.94 210 GLY A CA 1
ATOM 1634 C C . GLY A 1 210 ? -15.900 -3.305 12.091 1.00 92.94 210 GLY A C 1
ATOM 1635 O O . GLY A 1 210 ? -16.860 -3.625 12.791 1.00 92.94 210 GLY A O 1
ATOM 1636 N N . ASP A 1 211 ? -15.796 -2.094 11.539 1.00 92.19 211 ASP A N 1
ATOM 1637 C CA . ASP A 1 211 ? -16.819 -1.046 11.619 1.00 92.19 211 ASP A CA 1
ATOM 1638 C C . ASP A 1 211 ? -17.277 -0.540 10.239 1.00 92.19 211 ASP A C 1
ATOM 1640 O O . ASP A 1 211 ? -17.997 0.456 10.139 1.00 92.19 211 ASP A O 1
ATOM 1644 N N . GLY A 1 212 ? -16.854 -1.211 9.167 1.00 93.12 212 GLY A N 1
ATOM 1645 C CA . GLY A 1 212 ? -17.216 -0.942 7.783 1.00 93.12 212 GLY A CA 1
ATOM 1646 C C . GLY A 1 212 ? -16.611 0.332 7.194 1.00 93.12 212 GLY A C 1
ATOM 1647 O O . GLY A 1 212 ? -17.146 0.857 6.203 1.00 93.12 212 GLY A O 1
ATOM 1648 N N . SER A 1 213 ? -15.579 0.898 7.831 1.00 95.38 213 SER A N 1
ATOM 1649 C CA . SER A 1 213 ? -14.924 2.139 7.394 1.00 95.38 213 SER A CA 1
ATOM 1650 C C . SER A 1 213 ? -13.755 1.914 6.425 1.00 95.38 213 SER A C 1
ATOM 1652 O O . SER A 1 213 ? -13.488 2.782 5.588 1.00 95.38 213 SER A O 1
ATOM 1654 N N . LEU A 1 214 ? -13.092 0.755 6.490 1.00 97.50 214 LEU A N 1
ATOM 1655 C CA . LEU A 1 214 ? -11.986 0.384 5.609 1.00 97.50 214 LEU A CA 1
ATOM 1656 C C . LEU A 1 214 ? -12.032 -1.112 5.301 1.00 97.50 214 LEU A C 1
ATOM 1658 O O . LEU A 1 214 ? -11.892 -1.937 6.201 1.00 97.50 214 LEU A O 1
ATOM 1662 N N . PHE A 1 215 ? -12.154 -1.444 4.021 1.00 97.38 215 PHE A N 1
ATOM 1663 C CA . PHE A 1 215 ? -12.098 -2.817 3.541 1.00 97.38 215 PHE A CA 1
ATOM 1664 C C . PHE A 1 215 ? -10.782 -3.059 2.815 1.00 97.38 215 PHE A C 1
ATOM 1666 O O . PHE A 1 215 ? -10.400 -2.264 1.955 1.00 97.38 215 PHE A O 1
ATOM 1673 N N . VAL A 1 216 ? -10.112 -4.163 3.130 1.00 98.31 216 VAL A N 1
ATOM 1674 C CA . VAL A 1 216 ? -9.110 -4.750 2.240 1.00 98.31 216 VAL A CA 1
ATOM 1675 C C . VAL A 1 216 ? -9.847 -5.614 1.224 1.00 98.31 216 VAL A C 1
ATOM 1677 O O . VAL A 1 216 ? -10.751 -6.354 1.599 1.00 98.31 216 VAL A O 1
ATOM 1680 N N . VAL A 1 217 ? -9.485 -5.511 -0.047 1.00 97.19 217 VAL A N 1
ATOM 1681 C CA . VAL A 1 217 ? -10.092 -6.267 -1.147 1.00 97.19 217 VAL A CA 1
ATOM 1682 C C . VAL A 1 217 ? -9.031 -7.187 -1.736 1.00 97.19 217 VAL A C 1
ATOM 1684 O O . VAL A 1 217 ? -7.932 -6.714 -2.038 1.00 97.19 217 VAL A O 1
ATOM 1687 N N . ASP A 1 218 ? -9.347 -8.475 -1.885 1.00 95.25 218 ASP A N 1
ATOM 1688 C CA . ASP A 1 218 ? -8.480 -9.409 -2.608 1.00 95.25 218 ASP A CA 1
ATOM 1689 C C . ASP A 1 218 ? -8.412 -8.992 -4.081 1.00 95.25 218 ASP A C 1
ATOM 1691 O O . ASP A 1 218 ? -9.443 -8.777 -4.723 1.00 95.25 218 ASP A O 1
ATOM 1695 N N . ALA A 1 219 ? -7.199 -8.808 -4.600 1.00 94.19 219 ALA A N 1
ATOM 1696 C CA . ALA A 1 219 ? -6.977 -8.244 -5.927 1.00 94.19 219 ALA A CA 1
ATOM 1697 C C . ALA A 1 219 ? -5.940 -9.062 -6.723 1.00 94.19 219 ALA A C 1
ATOM 1699 O O . ALA A 1 219 ? -4.911 -8.538 -7.156 1.00 94.19 219 ALA A O 1
ATOM 1700 N N . PRO A 1 220 ? -6.176 -10.372 -6.925 1.00 90.69 220 PRO A N 1
ATOM 1701 C CA . PRO A 1 220 ? -5.210 -11.245 -7.571 1.00 90.69 220 PRO A CA 1
ATOM 1702 C C . PRO A 1 220 ? -5.001 -10.864 -9.041 1.00 90.69 220 PRO A C 1
ATOM 1704 O O . PRO A 1 220 ? -5.928 -10.482 -9.751 1.00 90.69 220 PRO A O 1
ATOM 1707 N N . GLY A 1 221 ? -3.771 -11.036 -9.522 1.00 88.19 221 GLY A N 1
ATOM 1708 C CA . GLY A 1 221 ? -3.416 -10.838 -10.928 1.00 88.19 221 GLY A CA 1
ATOM 1709 C C . GLY A 1 221 ? -2.021 -10.253 -11.081 1.00 88.19 221 GLY A C 1
ATOM 1710 O O . GLY A 1 221 ? -1.130 -10.927 -11.585 1.00 88.19 221 GLY A O 1
ATOM 1711 N N . HIS A 1 222 ? -1.823 -9.024 -10.601 1.00 91.06 222 HIS A N 1
ATOM 1712 C CA . HIS A 1 222 ? -0.574 -8.284 -10.802 1.00 91.06 222 HIS A CA 1
ATOM 1713 C C . HIS A 1 222 ? 0.641 -8.926 -10.112 1.00 91.06 222 HIS A C 1
ATOM 1715 O O . HIS A 1 222 ? 1.703 -9.049 -10.713 1.00 91.06 222 HIS A O 1
ATOM 1721 N N . LEU A 1 223 ? 0.495 -9.340 -8.850 1.00 92.44 223 LEU A N 1
ATOM 1722 C CA . LEU A 1 223 ? 1.531 -10.046 -8.096 1.00 92.44 223 LEU A CA 1
ATOM 1723 C C . LEU A 1 223 ? 0.875 -10.955 -7.047 1.00 92.44 223 LEU A C 1
ATOM 1725 O O . LEU A 1 223 ? -0.268 -10.728 -6.647 1.00 92.44 223 LEU A O 1
ATOM 1729 N N . PHE A 1 224 ? 1.575 -11.998 -6.591 1.00 91.25 224 PHE A N 1
ATOM 1730 C CA . PHE A 1 224 ? 1.078 -12.812 -5.478 1.00 91.25 224 PHE A CA 1
ATOM 1731 C C . PHE A 1 224 ? 0.866 -11.950 -4.231 1.00 91.25 224 PHE A C 1
ATOM 1733 O O . PHE A 1 224 ? 1.731 -11.153 -3.874 1.00 91.25 224 PHE A O 1
ATOM 1740 N N . GLY A 1 225 ? -0.280 -12.137 -3.574 1.00 93.50 225 GLY A N 1
ATOM 1741 C CA . GLY A 1 225 ? -0.654 -11.365 -2.392 1.00 93.50 225 GLY A CA 1
ATOM 1742 C C . GLY A 1 225 ? -1.049 -9.916 -2.685 1.00 93.50 225 GLY A C 1
ATOM 1743 O O . GLY A 1 225 ? -1.048 -9.114 -1.755 1.00 93.50 225 GLY A O 1
ATOM 1744 N N . HIS A 1 226 ? -1.363 -9.568 -3.940 1.00 96.88 226 HIS A N 1
ATOM 1745 C CA . HIS A 1 226 ? -1.838 -8.228 -4.278 1.00 96.88 226 HIS A CA 1
ATOM 1746 C C . HIS A 1 226 ? -3.205 -7.940 -3.643 1.00 96.88 226 HIS A C 1
ATOM 1748 O O . HIS A 1 226 ? -4.132 -8.747 -3.742 1.00 96.88 226 HIS A O 1
ATOM 1754 N N . VAL A 1 227 ? -3.306 -6.804 -2.953 1.00 98.19 227 VAL A N 1
ATOM 1755 C CA . VAL A 1 227 ? -4.517 -6.347 -2.267 1.00 98.19 227 VAL A CA 1
ATOM 1756 C C . VAL A 1 227 ? -4.766 -4.862 -2.495 1.00 98.19 227 VAL A C 1
ATOM 1758 O O . VAL A 1 227 ? -3.842 -4.054 -2.602 1.00 98.19 227 VAL A O 1
ATOM 1761 N N . ASN A 1 228 ? -6.044 -4.495 -2.466 1.00 98.25 228 ASN A N 1
ATOM 1762 C CA . ASN A 1 228 ? -6.511 -3.118 -2.595 1.00 98.25 228 ASN A CA 1
ATOM 1763 C C . ASN A 1 228 ? -7.193 -2.642 -1.316 1.00 98.25 228 ASN A C 1
ATOM 1765 O O . ASN A 1 228 ? -7.580 -3.449 -0.470 1.00 98.25 228 ASN A O 1
ATOM 1769 N N . LEU A 1 229 ? -7.403 -1.329 -1.194 1.00 98.56 229 LEU A N 1
ATOM 1770 C CA . LEU A 1 229 ? -8.226 -0.759 -0.126 1.00 98.56 229 LEU A CA 1
ATOM 1771 C C . LEU A 1 229 ? -9.458 -0.056 -0.689 1.00 98.56 229 LEU A C 1
ATOM 1773 O O . LEU A 1 229 ? -9.358 0.805 -1.561 1.00 98.56 229 LEU A O 1
ATOM 1777 N N . LEU A 1 230 ? -10.622 -0.353 -0.119 1.00 97.44 230 LEU A N 1
ATOM 1778 C CA . LEU A 1 230 ? -11.844 0.415 -0.307 1.00 97.44 230 LEU A CA 1
ATOM 1779 C C . LEU A 1 230 ? -12.174 1.155 0.992 1.00 97.44 230 LEU A C 1
ATOM 1781 O O . LEU A 1 230 ? -12.551 0.562 2.002 1.00 97.44 230 LEU A O 1
ATOM 1785 N N . ALA A 1 231 ? -12.046 2.475 0.956 1.00 98.00 231 ALA A N 1
ATOM 1786 C CA . ALA A 1 231 ? -12.150 3.337 2.120 1.00 98.00 231 ALA A CA 1
ATOM 1787 C C . ALA A 1 231 ? -13.425 4.182 2.082 1.00 98.00 231 ALA A C 1
ATOM 1789 O O . ALA A 1 231 ? -13.698 4.889 1.105 1.00 98.00 231 ALA A O 1
ATOM 1790 N N . ARG A 1 232 ? -14.192 4.154 3.173 1.00 96.69 232 ARG A N 1
ATOM 1791 C CA . ARG A 1 232 ? -15.379 4.990 3.349 1.00 96.69 232 ARG A CA 1
ATOM 1792 C C . ARG A 1 232 ? -14.987 6.309 4.009 1.00 96.69 232 ARG A C 1
ATOM 1794 O O . ARG A 1 232 ? -14.598 6.339 5.174 1.00 96.69 232 ARG A O 1
ATOM 1801 N N . ILE A 1 233 ? -15.158 7.411 3.281 1.00 96.94 233 ILE A N 1
ATOM 1802 C CA . ILE A 1 233 ? -14.742 8.757 3.722 1.00 96.94 233 ILE A CA 1
ATOM 1803 C C . ILE A 1 233 ? -15.924 9.681 4.064 1.00 96.94 233 ILE A C 1
ATOM 1805 O O . ILE A 1 233 ? -15.747 10.867 4.335 1.00 96.94 233 ILE A O 1
ATOM 1809 N N . GLY A 1 234 ? -17.150 9.165 3.992 1.00 95.25 234 GLY A N 1
ATOM 1810 C CA . GLY A 1 234 ? -18.372 9.888 4.327 1.00 95.25 234 GLY A CA 1
ATOM 1811 C C . GLY A 1 234 ? -19.628 9.164 3.847 1.00 95.25 234 GLY A C 1
ATOM 1812 O O . GLY A 1 234 ? -19.564 8.104 3.219 1.00 95.25 234 GLY A O 1
ATOM 1813 N N . VAL A 1 235 ? -20.794 9.759 4.104 1.00 93.25 235 VAL A N 1
ATOM 1814 C CA . VAL A 1 235 ? -22.081 9.233 3.624 1.00 93.25 235 VAL A CA 1
ATOM 1815 C C . VAL A 1 235 ? -22.089 9.218 2.094 1.00 93.25 235 VAL A C 1
ATOM 1817 O O . VAL A 1 235 ? -21.985 10.265 1.460 1.00 93.25 235 VAL A O 1
ATOM 1820 N N . GLY A 1 236 ? -22.173 8.022 1.505 1.00 90.81 236 GLY A N 1
ATOM 1821 C CA . GLY A 1 236 ? -22.149 7.826 0.050 1.00 90.81 236 GLY A CA 1
ATOM 1822 C C . GLY A 1 236 ? -20.814 8.166 -0.627 1.00 90.81 236 GLY A C 1
ATOM 1823 O O . GLY A 1 236 ? -20.766 8.227 -1.852 1.00 90.81 236 GLY A O 1
ATOM 1824 N N . ARG A 1 237 ? -19.737 8.395 0.138 1.00 94.75 237 ARG A N 1
ATOM 1825 C CA . ARG A 1 237 ? -18.424 8.787 -0.390 1.00 94.75 237 ARG A CA 1
ATOM 1826 C C . ARG A 1 237 ? -17.382 7.715 -0.102 1.00 94.75 237 ARG A C 1
ATOM 1828 O O . ARG A 1 237 ? -17.157 7.353 1.054 1.00 94.75 237 ARG A O 1
ATOM 1835 N N . TRP A 1 238 ? -16.714 7.277 -1.161 1.00 96.19 238 TRP A N 1
ATOM 1836 C CA . TRP A 1 238 ? -15.733 6.202 -1.135 1.00 96.19 238 TRP A CA 1
ATOM 1837 C C . TRP A 1 238 ? -14.493 6.567 -1.939 1.00 96.19 238 TRP A C 1
ATOM 1839 O O . TRP A 1 238 ? -14.567 7.360 -2.877 1.00 96.19 238 TRP A O 1
ATOM 1849 N N . VAL A 1 239 ? -13.373 5.956 -1.573 1.00 97.75 239 VAL A N 1
ATOM 1850 C CA . VAL A 1 239 ? -12.122 5.980 -2.330 1.00 97.75 239 VAL A CA 1
ATOM 1851 C C . VAL A 1 239 ? -11.652 4.541 -2.491 1.00 97.75 239 VAL A C 1
ATOM 1853 O O . VAL A 1 239 ? -11.629 3.796 -1.514 1.00 97.75 239 VAL A O 1
ATOM 1856 N N . TYR A 1 240 ? -11.282 4.160 -3.712 1.00 96.81 240 TYR A N 1
ATOM 1857 C CA . TYR A 1 240 ? -10.669 2.869 -4.005 1.00 96.81 240 TYR A CA 1
ATOM 1858 C C . TYR A 1 240 ? -9.190 3.077 -4.330 1.00 96.81 240 TYR A C 1
ATOM 1860 O O . TYR A 1 240 ? -8.857 3.793 -5.274 1.00 96.81 240 TYR A O 1
ATOM 1868 N N . LEU A 1 241 ? -8.313 2.490 -3.521 1.00 97.94 241 LEU A N 1
ATOM 1869 C CA . LEU A 1 241 ? -6.866 2.506 -3.695 1.00 97.94 241 LEU A CA 1
ATOM 1870 C C . LEU A 1 241 ? -6.471 1.170 -4.326 1.00 97.94 241 LEU A C 1
ATOM 1872 O O . LEU A 1 241 ? -6.409 0.151 -3.641 1.00 97.94 241 LEU A O 1
ATOM 1876 N N . GLY A 1 242 ? -6.290 1.187 -5.647 1.00 96.12 242 GLY A N 1
ATOM 1877 C CA . GLY A 1 242 ? -6.199 -0.020 -6.472 1.00 96.12 242 GLY A CA 1
ATOM 1878 C C . GLY A 1 242 ? -4.801 -0.615 -6.647 1.00 96.12 242 GLY A C 1
ATOM 1879 O O . GLY A 1 242 ? -4.660 -1.542 -7.443 1.00 96.12 242 GLY A O 1
ATOM 1880 N N . GLY A 1 243 ? -3.778 -0.040 -6.001 1.00 94.88 243 GLY A N 1
ATOM 1881 C CA . GLY A 1 243 ? -2.374 -0.363 -6.271 1.00 94.88 243 GLY A CA 1
ATOM 1882 C C . GLY A 1 243 ? -2.111 -0.492 -7.776 1.00 94.88 243 GLY A C 1
ATOM 1883 O O . GLY A 1 243 ? -2.612 0.295 -8.582 1.00 94.88 243 GLY A O 1
ATOM 1884 N N . ASP A 1 244 ? -1.430 -1.571 -8.141 1.00 94.50 244 ASP A N 1
ATOM 1885 C CA . ASP A 1 244 ? -1.087 -1.901 -9.528 1.00 94.50 244 ASP A CA 1
ATOM 1886 C C . ASP A 1 244 ? -2.139 -2.725 -10.299 1.00 94.50 244 ASP A C 1
ATOM 1888 O O . ASP A 1 244 ? -1.828 -3.377 -11.296 1.00 94.50 244 ASP A O 1
ATOM 1892 N N . CYS A 1 245 ? -3.414 -2.685 -9.898 1.00 91.12 245 CYS A N 1
ATOM 1893 C CA . CYS A 1 245 ? -4.488 -3.290 -10.700 1.00 91.12 245 CYS A CA 1
ATOM 1894 C C . CYS A 1 245 ? -4.699 -2.594 -12.052 1.00 91.12 245 CYS A C 1
ATOM 1896 O O . CYS A 1 245 ? -5.240 -3.198 -12.977 1.00 91.12 245 CYS A O 1
ATOM 1898 N N . CYS A 1 246 ? -4.339 -1.312 -12.164 1.00 91.12 246 CYS A N 1
ATOM 1899 C CA . CYS A 1 246 ? -4.515 -0.552 -13.395 1.00 91.12 246 CYS A CA 1
ATOM 1900 C C . CYS A 1 246 ? -3.580 0.664 -1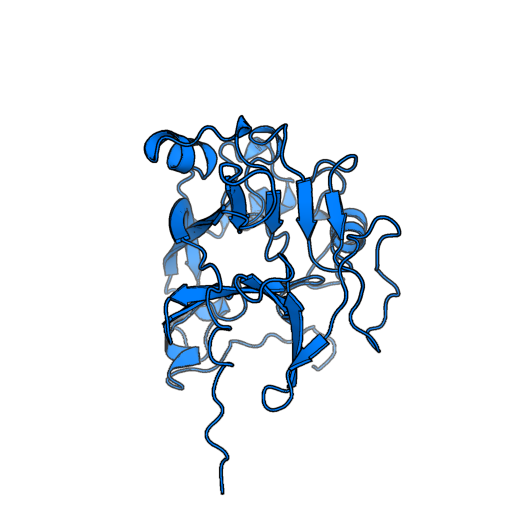3.463 1.00 91.12 246 CYS A C 1
ATOM 1902 O O . CYS A 1 246 ? -3.803 1.669 -12.788 1.00 91.12 246 CYS A O 1
ATOM 1904 N N . HIS A 1 247 ? -2.594 0.617 -14.360 1.00 90.38 247 HIS A N 1
ATOM 1905 C CA . HIS A 1 247 ? -1.571 1.664 -14.493 1.00 90.38 247 HIS A CA 1
ATOM 1906 C C . HIS A 1 247 ? -1.956 2.847 -15.392 1.00 90.38 247 HIS A C 1
ATOM 1908 O O . HIS A 1 247 ? -1.307 3.891 -15.332 1.00 90.38 247 HIS A O 1
ATOM 1914 N N . ASP A 1 248 ? -2.979 2.725 -16.248 1.00 90.31 248 ASP A N 1
ATOM 1915 C CA . ASP A 1 248 ? -3.380 3.800 -17.170 1.00 90.31 248 ASP A CA 1
ATOM 1916 C C . ASP A 1 248 ? -4.902 3.994 -17.183 1.00 90.31 248 ASP A C 1
ATOM 1918 O O . ASP A 1 248 ? -5.674 3.062 -17.394 1.00 90.31 248 ASP A O 1
ATOM 1922 N N . VAL A 1 249 ? -5.341 5.244 -17.003 1.00 90.19 249 VAL A N 1
ATOM 1923 C CA . VAL A 1 249 ? -6.765 5.622 -16.929 1.00 90.19 249 VAL A CA 1
ATOM 1924 C C . VAL A 1 249 ? -7.567 5.218 -18.169 1.00 90.19 249 VAL A C 1
ATOM 1926 O O . VAL A 1 249 ? -8.782 5.047 -18.088 1.00 90.19 249 VAL A O 1
ATOM 1929 N N . ARG A 1 250 ? -6.908 5.055 -19.320 1.00 90.75 250 ARG A N 1
ATOM 1930 C CA . ARG A 1 250 ? -7.566 4.621 -20.556 1.00 90.75 250 ARG A CA 1
ATOM 1931 C C . ARG A 1 250 ? -8.125 3.208 -20.447 1.00 90.75 250 ARG A C 1
ATOM 1933 O O . ARG A 1 250 ? -9.162 2.953 -21.044 1.00 90.75 250 ARG A O 1
ATOM 1940 N N . ILE A 1 251 ? -7.513 2.340 -19.638 1.00 90.38 251 ILE A N 1
ATOM 1941 C CA . ILE A 1 251 ? -8.050 1.004 -19.351 1.00 90.38 251 ILE A CA 1
ATOM 1942 C C . ILE A 1 251 ? -9.389 1.136 -18.618 1.00 90.38 251 ILE A C 1
ATOM 1944 O O . ILE A 1 251 ? -10.396 0.591 -19.057 1.00 90.38 251 ILE A O 1
ATOM 1948 N N . LEU A 1 252 ? -9.446 1.961 -17.566 1.00 87.94 252 LEU A N 1
ATOM 1949 C CA . LEU A 1 252 ? -10.681 2.191 -16.800 1.00 87.94 252 LEU A CA 1
ATOM 1950 C C . LEU A 1 252 ? -11.802 2.829 -17.629 1.00 87.94 252 LEU A C 1
ATOM 1952 O O . LEU A 1 252 ? -12.979 2.613 -17.350 1.00 87.94 252 LEU A O 1
ATOM 1956 N N . LYS A 1 253 ? -11.448 3.637 -18.631 1.00 90.62 253 LYS A N 1
ATOM 1957 C CA . LYS A 1 253 ? -12.411 4.287 -19.529 1.00 90.62 253 LYS A CA 1
ATOM 1958 C C . LYS A 1 253 ? -12.833 3.417 -20.718 1.00 90.62 253 LYS A C 1
ATOM 1960 O O . LYS A 1 253 ? -13.700 3.844 -21.474 1.00 90.62 253 LYS A O 1
ATOM 1965 N N . GLY A 1 254 ? -12.226 2.242 -20.905 1.00 90.69 254 GLY A N 1
ATOM 1966 C CA . GLY A 1 254 ? -12.432 1.414 -22.098 1.00 90.69 254 GLY A CA 1
ATOM 1967 C C . GLY A 1 254 ? -11.851 2.028 -23.380 1.00 90.69 254 GLY A C 1
ATOM 1968 O O . GLY A 1 254 ? -12.303 1.722 -24.477 1.00 90.69 254 GLY A O 1
ATOM 1969 N N . GLU A 1 255 ? -10.875 2.928 -23.248 1.00 92.19 255 GLU A N 1
ATOM 1970 C CA . GLU A 1 255 ? -10.170 3.586 -24.356 1.00 92.19 255 GLU A CA 1
ATOM 1971 C C . GLU A 1 255 ? -8.913 2.805 -24.795 1.00 92.19 255 GLU A C 1
ATOM 1973 O O . GLU A 1 255 ? -8.317 3.123 -25.824 1.00 92.19 255 GLU A O 1
ATOM 1978 N N . SER A 1 256 ? -8.470 1.822 -24.003 1.00 91.31 256 SER A N 1
ATOM 1979 C CA . SER A 1 256 ? -7.327 0.949 -24.292 1.00 91.31 256 SER A CA 1
ATOM 1980 C C . SER A 1 256 ? -7.439 -0.355 -23.503 1.00 91.31 256 SER A C 1
ATOM 1982 O O . SER A 1 256 ? -8.060 -0.367 -22.445 1.00 91.31 256 SER A O 1
ATOM 1984 N N . ASP A 1 257 ? -6.765 -1.410 -23.959 1.00 90.62 257 ASP A N 1
ATOM 1985 C CA . ASP A 1 257 ? -6.666 -2.676 -23.221 1.00 90.62 257 ASP A CA 1
ATOM 1986 C C . ASP A 1 257 ? -5.332 -2.796 -22.474 1.00 90.62 257 ASP A C 1
ATOM 1988 O O . ASP A 1 257 ? -4.369 -2.081 -22.778 1.00 90.62 257 ASP A O 1
ATOM 1992 N N . VAL A 1 258 ? -5.281 -3.719 -21.510 1.00 88.81 258 VAL A N 1
ATOM 1993 C CA . VAL A 1 258 ? -4.060 -4.097 -20.784 1.00 88.81 258 VAL A CA 1
ATOM 1994 C C . VAL A 1 258 ? -3.081 -4.769 -21.749 1.00 88.81 258 VAL A C 1
ATOM 1996 O O . VAL A 1 258 ? -3.466 -5.644 -22.524 1.00 88.81 258 VAL A O 1
ATOM 1999 N N . ALA A 1 259 ? -1.807 -4.373 -21.710 1.00 86.50 259 ALA A N 1
ATOM 2000 C CA . ALA A 1 259 ? -0.769 -5.056 -22.478 1.00 86.50 259 ALA A CA 1
ATOM 2001 C C . ALA A 1 259 ? -0.564 -6.496 -21.969 1.00 86.50 259 ALA A C 1
ATOM 2003 O O . ALA A 1 259 ? -0.400 -6.721 -20.772 1.00 86.50 259 ALA A O 1
ATOM 2004 N N . THR A 1 260 ? -0.531 -7.465 -22.884 1.00 83.25 260 THR A N 1
ATOM 2005 C CA . THR A 1 260 ? -0.276 -8.880 -22.581 1.00 83.25 260 THR A CA 1
ATOM 2006 C C . THR A 1 260 ? 1.070 -9.315 -23.141 1.00 83.25 260 THR A C 1
ATOM 2008 O O . THR A 1 260 ? 1.453 -8.907 -24.240 1.00 83.25 260 THR A O 1
ATOM 2011 N N . TYR A 1 261 ? 1.755 -10.204 -22.429 1.00 72.81 261 TYR A N 1
ATOM 2012 C CA . TYR A 1 261 ? 3.019 -10.789 -22.865 1.00 72.81 261 TYR A CA 1
ATOM 2013 C C . TYR A 1 261 ? 2.886 -12.294 -22.885 1.00 72.81 261 TYR A C 1
ATOM 2015 O O . TYR A 1 261 ? 2.326 -12.868 -21.955 1.00 72.81 261 TYR A O 1
ATOM 2023 N N . SER A 1 262 ? 3.458 -12.921 -23.908 1.00 67.75 262 SER A N 1
ATOM 2024 C CA . SER A 1 262 ? 3.609 -14.367 -23.888 1.00 67.75 262 SER A CA 1
ATOM 2025 C C . SER A 1 262 ? 4.574 -14.747 -22.770 1.00 67.75 262 SER A C 1
ATOM 2027 O O . SER A 1 262 ? 5.701 -14.255 -22.706 1.00 67.75 262 SER A O 1
ATOM 2029 N N . ASP A 1 263 ? 4.143 -15.670 -21.925 1.00 64.25 263 ASP A N 1
ATOM 2030 C CA . ASP A 1 263 ? 4.970 -16.321 -20.911 1.00 64.25 263 ASP A CA 1
ATOM 2031 C C . ASP A 1 263 ? 5.948 -17.360 -21.504 1.00 64.25 263 ASP A C 1
ATOM 2033 O O . ASP A 1 263 ? 6.612 -18.090 -20.767 1.00 64.25 263 ASP A O 1
ATOM 2037 N N . GLY A 1 264 ? 6.022 -17.466 -22.838 1.00 54.16 264 GLY A N 1
ATOM 2038 C CA . GLY A 1 264 ? 6.800 -18.483 -23.546 1.00 54.16 264 GLY A CA 1
ATOM 2039 C C . GLY A 1 264 ? 6.209 -19.896 -23.460 1.00 54.16 264 GLY A C 1
ATOM 2040 O O . GLY A 1 264 ? 6.800 -20.828 -24.004 1.00 54.16 264 GLY A O 1
ATOM 2041 N N . CYS A 1 265 ? 5.050 -20.058 -22.812 1.00 51.56 265 CYS A N 1
ATOM 2042 C CA . CYS A 1 265 ? 4.341 -21.323 -22.609 1.00 51.56 265 CYS A CA 1
ATOM 2043 C C . CYS A 1 265 ? 2.975 -21.369 -23.322 1.00 51.56 265 CYS A C 1
ATOM 2045 O O . CYS A 1 265 ? 2.315 -22.406 -23.295 1.00 51.56 265 CYS A O 1
ATOM 2047 N N . GLY A 1 266 ? 2.580 -20.292 -24.010 1.00 37.00 266 GLY A N 1
ATOM 2048 C CA . GLY A 1 266 ? 1.384 -20.255 -24.857 1.00 37.00 266 GLY A CA 1
ATOM 2049 C C . GLY A 1 266 ? 0.100 -19.822 -24.144 1.00 37.00 266 GLY A C 1
ATOM 2050 O O . GLY A 1 266 ? -0.977 -20.221 -24.588 1.00 37.00 266 GLY A O 1
ATOM 2051 N N . GLY A 1 267 ? 0.217 -19.036 -23.069 1.00 32.94 267 GLY A N 1
ATOM 2052 C CA . GLY A 1 267 ? -0.887 -18.279 -22.465 1.00 32.94 267 GLY A CA 1
ATOM 2053 C C . GLY A 1 267 ? -0.984 -16.855 -22.993 1.00 32.94 267 GLY A C 1
ATOM 2054 O O . GLY A 1 267 ? 0.087 -16.252 -23.246 1.00 32.94 267 GLY A O 1
#

Secondary structure (DSSP, 8-state):
------PPPPPTT----EEEEEEEEEEEEEGGGTBTT--TT-EEEEEEEEEEEEEE--SSSTT-EEEEEE--BS-S-GGGS-HHHHHHHHTT-S-B-SS-HHHHHHHTT--GGG--EEE-S---TTTB--GGG-TTPEEEE-TTHHHHHHH-SSSSS-GGG--TTSS-GGGEEEPPPPTTS-GGG--SSB-S---EEETTTTEEEEESSSSSSEEEEE--SSSTT-EEEEEEEETTEEEEE-GGG-S-HHHHTTSSPBP----SS--

Radius of gyration: 18.69 Å; Cα contacts (8 Å, |Δi|>4): 578; chains: 1; bounding box: 54×41×55 Å

Foldseek 3Di:
DQDPDADDFADDVFWAKDKDKFFAKKWKDQVLQWFPPDDRPDIDIDTLIKMWIWDQDVDPCRPDIATEIEFFFAALDCVPFFPVLVVVRVVTPPITRPPTRQVRCVVVVHHLCSHAEYEYLADQNGGLYDQVSNVNYAYEFEFLRLVCQCQNDPDVTGNSRHHNVSHPPVRYAYAQDAPPPPSVRGDPGHDPWHWDQDPPVRWTWTPPVVRPAKIKTDQPDPDHRRIKIWGGRDGSDIDIGRNVSHDDVCCVVVNTHTNDDDPVPGD

Solvent-accessible surface area (backbone atoms only — not comparable to full-atom values): 14834 Å² total; per-residue (Å²): 130,82,75,81,84,68,82,81,80,78,60,92,89,52,60,52,32,47,78,42,85,26,49,3,15,32,37,18,43,53,41,44,72,53,29,52,92,41,58,74,84,42,64,47,76,42,72,26,69,16,33,45,35,42,38,61,50,89,54,100,57,73,80,51,64,49,29,34,31,41,32,29,2,27,34,71,55,65,84,81,46,48,74,50,38,46,56,55,51,68,73,22,61,69,65,41,37,70,51,19,35,59,52,32,34,45,76,72,76,37,58,42,60,66,28,49,29,36,37,33,30,42,82,53,74,55,27,49,23,58,58,82,62,31,76,61,28,38,36,37,35,28,31,23,37,68,42,30,25,64,62,26,74,46,90,95,35,46,38,63,70,41,47,64,76,71,53,64,69,97,45,45,25,23,41,57,60,56,89,91,53,83,56,88,43,45,62,90,55,49,49,93,69,63,76,43,77,43,84,93,73,84,38,47,32,28,55,74,78,74,61,76,23,37,29,40,31,71,44,79,77,81,44,71,19,20,33,25,39,44,34,28,60,47,90,97,36,74,48,76,47,55,61,77,79,63,90,50,72,42,47,82,70,71,75,38,50,72,42,83,71,73,77,84,79,82,100

pLDDT: mean 91.09, std 11.51, range [32.94, 98.94]

InterPro domains:
  IPR001279 Metallo-beta-lactamase [PF00753] (79-189)
  IPR036866 Ribonuclease Z/Hydroxyacylglutathione hydrolase-like [G3DSA:3.60.15.10] (16-264)
  IPR036866 Ribonuclease Z/Hydroxyacylglutathione hydrolase-like [SSF56281] (18-254)
  IPR051013 N-acyl homoserine lactonase-like [PTHR42978] (5-252)

Nearest PDB structures (foldseek):
  3aj3-assembly1_A  TM=7.348E-01  e=1.622E-10  Mesorhizobium loti
  5eht-assembly1_A  TM=7.807E-01  e=1.237E-09  Bacillus thuringiensis
  5eh9-assembly1_A  TM=7.352E-01  e=2.533E-09  Bacillus thuringiensis serovar kurstaki
  9ayt-assembly1_P  TM=6.432E-01  e=1.667E-09  Saccharococcus caldoxylosilyticus
  9b2i-assembly2_B  TM=6.367E-01  e=4.887E-09  Saccharococcus caldoxylosilyticus

Organism: NCBI:txid2082293